Protein AF-A0A8H6YKE8-F1 (afdb_monomer)

Mean predicted aligned error: 7.9 Å

Secondary structure (DSSP, 8-state):
------------------PPEEEEETTEEEEEEEETTEEEEEEEE-B----GGGTTSPPPBP---SEEE-BSPPPEEP----GGGHHHHHHHHSSSPPS-EES---EEEEEEETTPPTT-EEEEEEE--STTTS--TTSGGG--HHHHHHHT-EEEEE----HHHH----TTS-GGGS-HHHHHHHHHHHHHHHHGGGGTEEEEEEEEEE-GGGHHHHHHHHHHH--

Foldseek 3Di:
DDDDDDDDDDPDDPPPPFDFDWFQAQLAIETWGDDPQKTKFAFRAQFDQCDDVNFLHATHGHGDNDYDYRYAHFAAEDADADPVCRVVLCCVAQVVHAPHYDSRGFGKMKMAGHPADFADFAEEEEEEDDLQRDHGCRDPVNPCHCVRHPVVHMYMYTHFHGDCRQAVVDPVDDPVSRHNSVSSVLSVLLRCLRGVRSRNHHSLRYDYDYDPSCPVVCVPPVVPSSD

Structure (mmCIF, N/CA/C/O backbone):
data_AF-A0A8H6YKE8-F1
#
_entry.id   AF-A0A8H6YKE8-F1
#
loop_
_atom_site.group_PDB
_atom_site.id
_atom_site.type_symbol
_atom_site.label_atom_id
_atom_site.label_alt_id
_atom_site.label_comp_id
_atom_site.label_asym_id
_atom_site.label_entity_id
_atom_site.label_seq_id
_atom_site.pdbx_PDB_ins_code
_atom_site.Cartn_x
_atom_site.Cartn_y
_atom_site.Cartn_z
_atom_site.occupancy
_atom_site.B_iso_or_equiv
_atom_site.auth_seq_id
_atom_site.auth_comp_id
_atom_site.auth_asym_id
_atom_site.auth_atom_id
_atom_site.pdbx_PDB_model_num
ATOM 1 N N . MET A 1 1 ? 29.850 -8.620 65.352 1.00 38.69 1 MET A N 1
ATOM 2 C CA . MET A 1 1 ? 29.720 -9.369 64.081 1.00 38.69 1 MET A CA 1
ATOM 3 C C . MET A 1 1 ? 28.268 -9.849 63.984 1.00 38.69 1 MET A C 1
ATOM 5 O O . MET A 1 1 ? 27.973 -10.917 64.483 1.00 38.69 1 MET A O 1
ATOM 9 N N . GLN A 1 2 ? 27.246 -9.039 63.691 1.00 45.56 2 GLN A N 1
ATOM 10 C CA . GLN A 1 2 ? 26.963 -8.156 62.548 1.00 45.56 2 GLN A CA 1
ATOM 11 C C . GLN A 1 2 ? 26.658 -8.937 61.267 1.00 45.56 2 GLN A C 1
ATOM 13 O O . GLN A 1 2 ? 27.574 -9.161 60.497 1.00 45.56 2 GLN A O 1
ATOM 18 N N . PHE A 1 3 ? 25.388 -9.288 61.032 1.00 41.19 3 PHE A N 1
ATOM 19 C CA . PHE A 1 3 ? 24.854 -9.444 59.675 1.00 41.19 3 PHE A CA 1
ATOM 20 C C . PHE A 1 3 ? 23.394 -8.978 59.619 1.00 41.19 3 PHE A C 1
ATOM 22 O O . PHE A 1 3 ? 22.479 -9.597 60.149 1.00 41.19 3 PHE A O 1
ATOM 29 N N . LEU A 1 4 ? 23.245 -7.808 59.005 1.00 43.12 4 LEU A N 1
ATOM 30 C CA . LEU A 1 4 ? 22.025 -7.093 58.667 1.00 43.12 4 LEU A CA 1
ATOM 31 C C . LEU A 1 4 ? 21.496 -7.681 57.345 1.00 43.12 4 LEU A C 1
ATOM 33 O O . LEU A 1 4 ? 22.203 -7.634 56.339 1.00 43.12 4 LEU A O 1
ATOM 37 N N . HIS A 1 5 ? 20.292 -8.255 57.320 1.00 46.34 5 HIS A N 1
ATOM 38 C CA . HIS A 1 5 ? 19.652 -8.699 56.075 1.00 46.34 5 HIS A CA 1
ATOM 39 C C . HIS A 1 5 ? 18.855 -7.545 55.455 1.00 46.34 5 HIS A C 1
ATOM 41 O O . HIS A 1 5 ? 17.762 -7.205 55.900 1.00 46.34 5 HIS A O 1
ATOM 47 N N . LEU A 1 6 ? 19.442 -6.925 54.430 1.00 49.09 6 LEU A N 1
ATOM 48 C CA . LEU A 1 6 ? 18.799 -5.953 53.548 1.00 49.09 6 LEU A CA 1
ATOM 49 C C . LEU A 1 6 ? 17.820 -6.678 52.610 1.00 49.09 6 LEU A C 1
ATOM 51 O O . LEU A 1 6 ? 18.235 -7.425 51.726 1.00 49.09 6 LEU A O 1
ATOM 55 N N . LEU A 1 7 ? 16.521 -6.438 52.792 1.00 49.56 7 LEU A N 1
ATOM 56 C CA . LEU A 1 7 ? 15.474 -6.815 51.840 1.00 49.56 7 LEU A CA 1
ATOM 57 C C . LEU A 1 7 ? 15.489 -5.827 50.662 1.00 49.56 7 LEU A C 1
ATOM 59 O O . LEU A 1 7 ? 15.002 -4.703 50.770 1.00 49.56 7 LEU A O 1
ATOM 63 N N . LEU A 1 8 ? 16.064 -6.248 49.536 1.00 48.47 8 LEU A N 1
ATOM 64 C CA . LEU A 1 8 ? 15.957 -5.563 48.246 1.00 48.47 8 LEU A CA 1
ATOM 65 C C . LEU A 1 8 ? 14.558 -5.807 47.663 1.00 48.47 8 LEU A C 1
ATOM 67 O O . LEU A 1 8 ? 14.298 -6.849 47.064 1.00 48.47 8 LEU A O 1
ATOM 71 N N . TYR A 1 9 ? 13.652 -4.843 47.828 1.00 48.38 9 TYR A N 1
ATOM 72 C CA . TYR A 1 9 ? 12.414 -4.797 47.051 1.00 48.38 9 TYR A CA 1
ATOM 73 C C . TYR A 1 9 ? 12.759 -4.421 45.606 1.00 48.38 9 TYR A C 1
ATOM 75 O O . TYR A 1 9 ? 13.091 -3.275 45.305 1.00 48.38 9 TYR A O 1
ATOM 83 N N . SER A 1 10 ? 12.711 -5.401 44.708 1.00 55.66 10 SER A N 1
ATOM 84 C CA . SER A 1 10 ? 12.777 -5.175 43.268 1.00 55.66 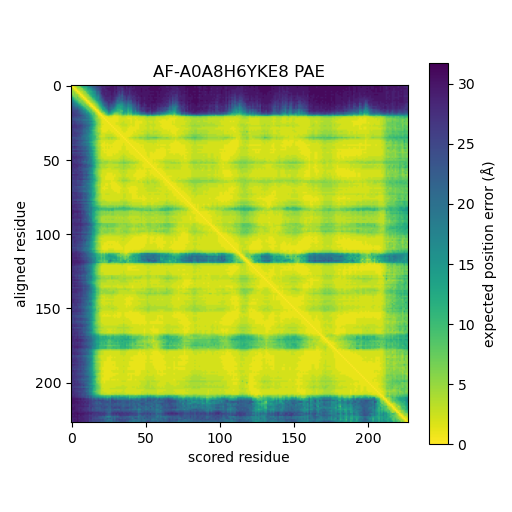10 SER A CA 1
ATOM 85 C C . SER A 1 10 ? 11.462 -4.539 42.808 1.00 55.66 10 SER A C 1
ATOM 87 O O . SER A 1 10 ? 10.407 -5.171 42.822 1.00 55.66 10 SER A O 1
ATOM 89 N N . LEU A 1 11 ? 11.513 -3.264 42.406 1.00 51.44 11 LEU A N 1
ATOM 90 C CA . LEU A 1 11 ? 10.449 -2.645 41.617 1.00 51.44 11 LEU A CA 1
ATOM 91 C C . LEU A 1 11 ? 10.429 -3.322 40.242 1.00 51.44 11 LEU A C 1
ATOM 93 O O . LEU A 1 11 ? 11.195 -2.964 39.348 1.00 51.44 11 LEU A O 1
ATOM 97 N N . PHE A 1 12 ? 9.555 -4.309 40.065 1.00 54.66 12 PHE A N 1
ATOM 98 C CA . PHE A 1 12 ? 9.186 -4.763 38.732 1.00 54.66 12 PHE A CA 1
ATOM 99 C C . PHE A 1 12 ? 8.368 -3.654 38.070 1.00 54.66 12 PHE A C 1
ATOM 101 O O . PHE A 1 12 ? 7.218 -3.407 38.435 1.00 54.66 12 PHE A O 1
ATOM 108 N N . ALA A 1 13 ? 8.967 -2.965 37.099 1.00 51.97 13 ALA A N 1
ATOM 109 C CA . ALA A 1 13 ? 8.202 -2.178 36.148 1.00 51.97 13 ALA A CA 1
ATOM 110 C C . ALA A 1 13 ? 7.259 -3.142 35.415 1.00 51.97 13 ALA A C 1
ATOM 112 O O . ALA A 1 13 ? 7.719 -4.048 34.718 1.00 51.97 13 ALA A O 1
ATOM 113 N N . GLN A 1 14 ? 5.946 -2.985 35.601 1.00 43.53 14 GLN A N 1
ATOM 114 C CA . GLN A 1 14 ? 4.963 -3.677 34.775 1.00 43.53 14 GLN A CA 1
ATOM 115 C C . GLN A 1 14 ? 5.136 -3.178 33.340 1.00 43.53 14 GLN A C 1
ATOM 117 O O . GLN A 1 14 ? 4.672 -2.096 32.983 1.00 43.53 14 GLN A O 1
ATOM 122 N N . VAL A 1 15 ? 5.828 -3.961 32.515 1.00 48.25 15 VAL A N 1
ATOM 123 C CA . VAL A 1 15 ? 5.703 -3.857 31.064 1.00 48.25 15 VAL A CA 1
ATOM 124 C C . VAL A 1 15 ? 4.241 -4.172 30.773 1.00 48.25 15 VAL A C 1
ATOM 126 O O . VAL A 1 15 ? 3.794 -5.284 31.050 1.00 48.25 15 VAL A O 1
ATOM 129 N N . SER A 1 16 ? 3.463 -3.183 30.321 1.00 50.00 16 SER A N 1
ATOM 130 C CA . SER A 1 16 ? 2.082 -3.456 29.941 1.00 50.00 16 SER A CA 1
ATOM 131 C C . SER A 1 16 ? 2.112 -4.419 28.761 1.00 50.00 16 SER A C 1
ATOM 133 O O . SER A 1 16 ? 2.661 -4.131 27.698 1.00 50.00 16 SER A O 1
ATOM 135 N N . GLU A 1 17 ? 1.579 -5.613 28.984 1.00 46.78 17 GLU A N 1
ATOM 136 C CA . GLU A 1 17 ? 1.465 -6.631 27.958 1.00 46.78 17 GLU A CA 1
ATOM 137 C C . GLU A 1 17 ? 0.446 -6.128 26.929 1.00 46.78 17 GLU A C 1
ATOM 139 O O . GLU A 1 17 ? -0.766 -6.116 27.157 1.00 46.78 17 GLU A O 1
ATOM 144 N N . GLN A 1 18 ? 0.954 -5.595 25.817 1.00 58.09 18 GLN A N 1
ATOM 145 C CA . GLN A 1 18 ? 0.135 -5.164 24.693 1.00 58.09 18 GLN A CA 1
ATOM 146 C C . GLN A 1 18 ? -0.610 -6.379 24.155 1.00 58.09 18 GLN A C 1
ATOM 148 O O . GLN A 1 18 ? -0.021 -7.254 23.524 1.00 58.09 18 GLN A O 1
ATOM 153 N N . SER A 1 19 ? -1.913 -6.440 24.433 1.00 55.72 19 SER A N 1
ATOM 154 C CA . SER A 1 19 ? -2.763 -7.518 23.944 1.00 55.72 19 SER A CA 1
ATOM 155 C C . SER A 1 19 ? -2.697 -7.551 22.411 1.00 55.72 19 SER A C 1
ATOM 157 O O . SER A 1 19 ? -2.968 -6.527 21.775 1.00 55.72 19 SER A O 1
ATOM 159 N N . PRO A 1 20 ? -2.317 -8.685 21.796 1.00 63.44 20 PRO A N 1
ATOM 160 C CA . PRO A 1 20 ? -2.232 -8.780 20.348 1.00 63.44 20 PRO A CA 1
ATOM 161 C C . PRO A 1 20 ? -3.630 -8.618 19.744 1.00 63.44 20 PRO A C 1
ATOM 163 O O . PRO A 1 20 ? -4.551 -9.369 20.064 1.00 63.44 20 PRO A O 1
ATOM 166 N N . VAL A 1 21 ? -3.793 -7.627 18.865 1.00 85.81 21 VAL A N 1
ATOM 167 C CA . VAL A 1 21 ? -5.038 -7.444 18.110 1.00 85.81 21 VAL A CA 1
ATOM 168 C C . VAL A 1 21 ? -4.958 -8.303 16.857 1.00 85.81 21 VAL A C 1
ATOM 170 O O . VAL A 1 21 ? -4.072 -8.106 16.023 1.00 85.81 21 VAL A O 1
ATOM 173 N N . VAL A 1 22 ? -5.890 -9.247 16.727 1.00 94.00 22 VAL A N 1
ATOM 174 C CA . VAL A 1 22 ? -5.955 -10.177 15.596 1.00 94.00 22 VAL A CA 1
ATOM 175 C C . VAL A 1 22 ? -7.101 -9.794 14.667 1.00 94.00 22 VAL A C 1
ATOM 177 O O . VAL A 1 22 ? -8.242 -9.663 15.108 1.00 94.00 22 VAL A O 1
ATOM 180 N N . VAL A 1 23 ? -6.811 -9.636 13.374 1.00 95.12 23 VAL A N 1
ATOM 181 C CA . VAL A 1 23 ? -7.816 -9.363 12.331 1.00 95.12 23 VAL A CA 1
ATOM 182 C C . VAL A 1 23 ? -7.720 -10.423 11.240 1.00 95.12 23 VAL A C 1
ATOM 184 O O . VAL A 1 23 ? -6.642 -10.687 10.716 1.00 95.12 23 VAL A O 1
ATOM 187 N N . THR A 1 24 ? -8.852 -11.034 10.884 1.00 97.06 24 THR A N 1
ATOM 188 C CA . THR A 1 24 ? -8.917 -12.040 9.811 1.00 97.06 24 THR A CA 1
ATOM 189 C C . THR A 1 24 ? -9.150 -11.370 8.460 1.00 97.06 24 THR A C 1
ATOM 191 O O . THR A 1 24 ? -10.054 -10.548 8.321 1.00 97.06 24 THR A O 1
ATOM 194 N N . THR A 1 25 ? -8.352 -11.742 7.462 1.00 97.75 25 THR A N 1
ATOM 195 C CA . THR A 1 25 ? -8.390 -11.215 6.089 1.00 97.75 25 THR A CA 1
ATOM 196 C C . THR A 1 25 ? -8.239 -12.343 5.069 1.00 97.75 25 THR A C 1
ATOM 198 O O . THR A 1 25 ? -7.983 -13.490 5.432 1.00 97.75 25 THR A O 1
ATOM 201 N N . THR A 1 26 ? -8.324 -12.023 3.777 1.00 98.06 26 THR A N 1
ATOM 202 C CA . THR A 1 26 ? -7.950 -12.947 2.694 1.00 98.06 26 THR A CA 1
ATOM 203 C C . THR A 1 26 ? -6.471 -13.347 2.740 1.00 98.06 26 THR A C 1
ATOM 205 O O . THR A 1 26 ? -6.122 -14.423 2.268 1.00 98.06 26 THR A O 1
ATOM 208 N N . SER A 1 27 ? -5.608 -12.519 3.340 1.00 98.06 27 SER A N 1
ATOM 209 C CA . SER A 1 27 ? -4.180 -12.806 3.555 1.00 98.06 27 SER A CA 1
ATOM 210 C C . SER A 1 27 ? -3.905 -13.578 4.853 1.00 98.06 27 SER A C 1
ATOM 212 O O . SER A 1 27 ? -2.751 -13.691 5.258 1.00 98.06 27 SER A O 1
ATOM 214 N N . GLY A 1 28 ? -4.938 -14.094 5.524 1.00 97.75 28 GLY A N 1
ATOM 215 C CA . GLY A 1 28 ? -4.833 -14.818 6.790 1.00 97.75 28 GLY A CA 1
ATOM 216 C C . GLY A 1 28 ? -5.163 -13.963 8.013 1.00 97.75 28 GLY A C 1
ATOM 217 O O . GLY A 1 28 ? -5.746 -12.878 7.910 1.00 97.75 28 GLY A O 1
ATOM 218 N N . GLN A 1 29 ? -4.815 -14.483 9.188 1.00 98.12 29 GLN A N 1
ATOM 219 C CA . GLN A 1 29 ? -4.978 -13.813 10.477 1.00 98.12 29 GLN A CA 1
ATOM 220 C C . GLN A 1 29 ? -3.763 -12.929 10.753 1.00 98.12 29 GLN A C 1
ATOM 222 O O . GLN A 1 29 ? -2.637 -13.414 10.800 1.00 98.12 29 GLN A O 1
ATOM 227 N N . LEU A 1 30 ? -3.981 -11.633 10.937 1.00 97.62 30 LEU A N 1
ATOM 228 C CA . LEU A 1 30 ? -2.917 -10.645 11.086 1.00 97.62 30 LEU A CA 1
ATOM 229 C C . LEU A 1 30 ? -2.811 -10.208 12.541 1.00 97.62 30 LEU A C 1
ATOM 231 O O . LEU A 1 30 ? -3.796 -9.739 13.107 1.00 97.62 30 LEU A O 1
ATOM 235 N N . HIS A 1 31 ? -1.623 -10.337 13.128 1.00 96.50 31 HIS A N 1
ATOM 236 C CA . HIS A 1 31 ? -1.324 -9.864 14.481 1.00 96.50 31 HIS A CA 1
ATOM 237 C C . HIS A 1 31 ?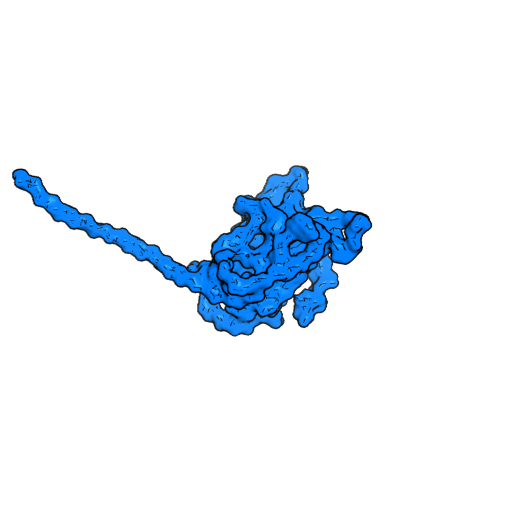 -0.730 -8.454 14.421 1.00 96.50 31 HIS A C 1
ATOM 239 O O . HIS A 1 31 ? 0.410 -8.278 13.990 1.00 96.50 31 HIS A O 1
ATOM 245 N N . GLY A 1 32 ? -1.510 -7.456 14.836 1.00 95.75 32 GLY A N 1
ATOM 246 C CA . GLY A 1 32 ? -1.101 -6.054 14.881 1.00 95.75 32 GLY A CA 1
ATOM 247 C C . GLY A 1 32 ? -0.564 -5.616 16.244 1.00 95.75 32 GLY A C 1
ATOM 248 O O . GLY A 1 32 ? -0.526 -6.380 17.209 1.00 95.75 32 GLY A O 1
ATOM 249 N N . THR A 1 33 ? -0.181 -4.345 16.332 1.00 94.81 33 THR A N 1
ATOM 250 C CA . THR A 1 33 ? 0.268 -3.699 17.573 1.00 94.81 33 THR A CA 1
ATOM 251 C C . THR A 1 33 ? -0.647 -2.536 17.921 1.00 94.81 33 THR A C 1
ATOM 253 O O . THR A 1 33 ? -0.850 -1.648 17.093 1.00 94.81 33 THR A O 1
ATOM 256 N N . GLU A 1 34 ? -1.166 -2.515 19.147 1.00 93.38 34 GLU A N 1
ATOM 257 C CA . GLU A 1 34 ? -1.934 -1.391 19.681 1.00 93.38 34 GLU A CA 1
ATOM 258 C C . GLU A 1 34 ? -1.060 -0.495 20.560 1.00 93.38 34 GLU A C 1
ATOM 260 O O . GLU A 1 34 ? -0.549 -0.932 21.585 1.00 93.38 34 GLU A O 1
ATOM 265 N N . LEU A 1 35 ? -0.902 0.772 20.183 1.00 92.56 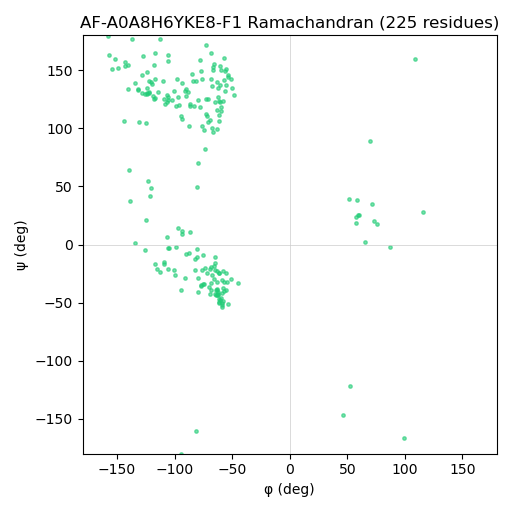35 LEU A N 1
ATOM 266 C CA . LEU A 1 35 ? -0.124 1.756 20.929 1.00 92.56 35 LEU A CA 1
ATOM 267 C C . LEU A 1 35 ? -0.837 3.110 20.897 1.00 92.56 35 LEU A C 1
ATOM 269 O O . LEU A 1 35 ? -1.270 3.564 19.842 1.00 92.56 35 LEU A O 1
ATOM 273 N N . ASN A 1 36 ? -0.941 3.770 22.055 1.00 90.06 36 ASN A N 1
ATOM 274 C CA . ASN A 1 36 ? -1.488 5.127 22.188 1.00 90.06 36 ASN A CA 1
ATOM 275 C C . ASN A 1 36 ? -2.868 5.325 21.528 1.00 90.06 36 ASN A C 1
ATOM 277 O O . ASN A 1 36 ? -3.133 6.359 20.920 1.00 90.06 36 ASN A O 1
ATOM 281 N N . GLY A 1 37 ? -3.755 4.331 21.636 1.00 91.25 37 GLY A N 1
ATOM 282 C CA . GLY A 1 37 ? -5.104 4.419 21.073 1.00 91.25 37 GLY A CA 1
ATOM 283 C C . GLY A 1 37 ? -5.171 4.246 19.552 1.00 91.25 37 GLY A C 1
ATOM 284 O O . GLY A 1 37 ? -6.180 4.618 18.951 1.00 91.25 37 GLY A O 1
ATOM 285 N N . VAL A 1 38 ? -4.129 3.691 18.928 1.00 95.50 38 VAL A N 1
ATOM 286 C CA . VAL A 1 38 ? -4.110 3.281 17.520 1.00 95.50 38 VAL A CA 1
ATOM 287 C C . VAL A 1 38 ? -3.636 1.836 17.421 1.00 95.50 38 VAL A C 1
ATOM 289 O O . VAL A 1 38 ? -2.584 1.477 17.948 1.00 95.50 38 VAL A O 1
ATOM 292 N N . THR A 1 39 ? -4.381 1.010 16.695 1.00 96.25 39 THR A N 1
ATOM 293 C CA . THR A 1 39 ? -3.919 -0.306 16.258 1.00 96.25 39 THR A CA 1
ATOM 294 C C . THR A 1 39 ? -3.257 -0.173 14.890 1.00 96.25 39 THR A C 1
ATOM 296 O O . THR A 1 39 ? -3.804 0.442 13.974 1.00 96.25 39 THR A O 1
ATOM 299 N N . SER A 1 40 ? -2.072 -0.756 14.739 1.00 96.94 40 SER A N 1
ATOM 300 C CA . SER A 1 40 ? -1.316 -0.774 13.488 1.00 96.94 40 SER A CA 1
ATOM 301 C C . SER A 1 40 ? -1.063 -2.201 13.012 1.00 96.94 40 SER A C 1
ATOM 303 O O . SER A 1 40 ? -0.757 -3.084 13.811 1.00 96.94 40 SER A O 1
ATOM 305 N N . PHE A 1 41 ? -1.171 -2.402 11.702 1.00 98.06 41 PHE A N 1
ATOM 306 C CA . PHE A 1 41 ? -0.821 -3.632 10.998 1.00 98.06 41 PHE A CA 1
ATOM 307 C C . PHE A 1 41 ? 0.178 -3.258 9.909 1.00 98.06 41 PHE A C 1
ATOM 309 O O . PHE A 1 41 ? -0.182 -2.629 8.920 1.00 98.06 41 PHE A O 1
ATOM 316 N N . LYS A 1 42 ? 1.448 -3.573 10.116 1.00 97.94 42 LYS A N 1
ATOM 317 C CA . LYS A 1 42 ? 2.570 -3.199 9.253 1.00 97.94 42 LYS A CA 1
ATOM 318 C C . LYS A 1 42 ? 3.106 -4.439 8.543 1.00 97.94 42 LYS A C 1
ATOM 320 O O . LYS A 1 42 ? 3.157 -5.501 9.154 1.00 97.94 42 LYS A O 1
ATOM 325 N N . GLY A 1 43 ? 3.479 -4.308 7.271 1.00 97.88 43 GLY A N 1
ATOM 326 C CA . GLY A 1 43 ? 4.020 -5.424 6.490 1.00 97.88 43 GLY A CA 1
ATOM 327 C C . GLY A 1 43 ? 2.977 -6.481 6.113 1.00 97.88 43 GLY A C 1
ATOM 328 O O . GLY A 1 43 ? 3.289 -7.666 6.061 1.00 97.88 43 GLY A O 1
ATOM 329 N N . VAL A 1 44 ? 1.731 -6.079 5.846 1.00 98.56 44 VAL A N 1
ATOM 330 C CA . VAL A 1 44 ? 0.669 -6.999 5.412 1.00 98.56 44 VAL A CA 1
ATOM 331 C C . VAL A 1 44 ? 0.851 -7.334 3.935 1.00 98.56 44 VAL A C 1
ATOM 333 O O . VAL A 1 44 ? 0.790 -6.451 3.081 1.00 98.56 44 VAL A O 1
ATOM 336 N N . ARG A 1 45 ? 1.064 -8.612 3.615 1.00 98.50 45 ARG A N 1
ATOM 337 C CA . ARG A 1 45 ? 1.221 -9.081 2.233 1.00 98.50 45 ARG A CA 1
ATOM 338 C C . ARG A 1 45 ? -0.119 -9.058 1.499 1.00 98.50 45 ARG A C 1
ATOM 340 O O . ARG A 1 45 ? -1.073 -9.692 1.952 1.00 98.50 45 ARG A O 1
ATOM 347 N N . PHE A 1 46 ? -0.184 -8.382 0.351 1.00 98.75 46 PHE A N 1
ATOM 348 C CA . PHE A 1 46 ? -1.382 -8.380 -0.506 1.00 98.75 46 PHE A CA 1
ATOM 349 C C . PHE A 1 46 ? -1.197 -9.162 -1.816 1.00 98.75 46 PHE A C 1
ATOM 351 O O . PHE A 1 46 ? -2.184 -9.492 -2.476 1.00 98.75 46 PHE A O 1
ATOM 358 N N . ALA A 1 47 ? 0.046 -9.482 -2.182 1.00 98.69 47 ALA A N 1
ATOM 359 C CA . ALA A 1 47 ? 0.381 -10.225 -3.389 1.00 98.69 47 ALA A CA 1
ATOM 360 C C . ALA A 1 47 ? 1.511 -11.236 -3.150 1.00 98.69 47 ALA A C 1
ATOM 362 O O . ALA A 1 47 ? 2.336 -11.072 -2.243 1.00 98.69 47 ALA A O 1
ATOM 363 N N . GLU A 1 48 ? 1.536 -12.282 -3.972 1.00 98.44 48 GLU A N 1
ATOM 364 C CA . GLU A 1 48 ? 2.668 -13.202 -4.061 1.00 98.44 48 GLU A CA 1
ATOM 365 C C . GLU A 1 48 ? 3.954 -12.438 -4.392 1.00 98.44 48 GLU A C 1
ATOM 367 O O . GLU A 1 48 ? 3.926 -11.406 -5.073 1.00 98.44 48 GLU A O 1
ATOM 372 N N . ALA A 1 49 ? 5.090 -12.940 -3.905 1.00 98.31 49 ALA A N 1
ATOM 373 C CA . ALA A 1 49 ? 6.385 -12.323 -4.161 1.00 98.31 49 ALA A CA 1
ATOM 374 C C . ALA A 1 49 ? 6.666 -12.298 -5.680 1.00 98.31 49 ALA A C 1
ATOM 376 O O . ALA A 1 49 ? 6.685 -13.361 -6.308 1.00 98.31 49 ALA A O 1
ATOM 377 N N . PRO A 1 50 ? 6.915 -11.126 -6.298 1.00 97.50 50 PRO A N 1
ATOM 378 C CA . PRO A 1 50 ? 7.122 -11.007 -7.741 1.00 97.50 50 PRO A CA 1
ATOM 379 C C . PRO A 1 50 ? 8.561 -11.380 -8.147 1.00 97.50 50 PRO A C 1
ATOM 381 O O . PRO A 1 50 ? 9.230 -10.637 -8.863 1.00 97.50 50 PRO A O 1
ATOM 384 N N . VAL A 1 51 ? 9.042 -12.526 -7.667 1.00 97.62 51 VAL A N 1
ATOM 385 C CA . VAL A 1 51 ? 10.397 -13.054 -7.884 1.00 97.62 51 VAL A CA 1
ATOM 386 C C . VAL A 1 51 ? 10.386 -14.218 -8.869 1.00 97.62 51 VAL A C 1
ATOM 388 O O . VAL A 1 51 ? 9.347 -14.835 -9.102 1.00 97.62 51 VAL A O 1
ATOM 391 N N . LEU A 1 52 ? 11.561 -14.557 -9.408 1.00 94.50 52 LEU A N 1
ATOM 392 C CA . LEU A 1 52 ? 11.748 -15.703 -10.307 1.00 94.50 52 LEU A CA 1
ATOM 393 C C . LEU A 1 52 ? 10.745 -15.656 -11.473 1.00 94.50 52 LEU A C 1
ATOM 395 O O . LEU A 1 52 ? 10.686 -14.655 -12.184 1.00 94.50 52 LEU A O 1
ATOM 399 N N . ASP A 1 53 ? 9.925 -16.692 -11.638 1.00 93.38 53 ASP A N 1
ATOM 400 C CA . ASP A 1 53 ? 8.924 -16.783 -12.700 1.00 93.38 53 ASP A CA 1
ATOM 401 C C . ASP A 1 53 ? 7.806 -15.741 -12.580 1.00 93.38 53 ASP A C 1
ATOM 403 O O . ASP A 1 53 ? 7.118 -15.479 -13.563 1.00 93.38 53 ASP A O 1
ATOM 407 N N . PHE A 1 54 ? 7.612 -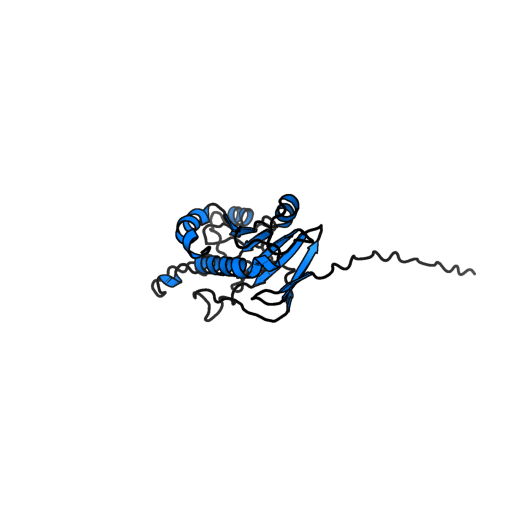15.124 -11.411 1.00 95.12 54 PHE A N 1
ATOM 408 C CA . PHE A 1 54 ? 6.672 -14.015 -11.227 1.00 95.12 54 PHE A CA 1
ATOM 409 C C . PHE A 1 54 ? 7.295 -12.646 -11.524 1.00 95.12 54 PHE A C 1
ATOM 411 O O . PHE A 1 54 ? 6.569 -11.644 -11.595 1.00 95.12 54 PHE A O 1
ATOM 418 N N . ARG A 1 55 ? 8.614 -12.581 -11.757 1.00 95.06 55 ARG A N 1
ATOM 419 C CA . ARG A 1 55 ? 9.268 -11.344 -12.188 1.00 95.06 55 ARG A CA 1
ATOM 420 C C . ARG A 1 55 ? 8.696 -10.916 -13.537 1.00 95.06 55 ARG A C 1
ATOM 422 O O . ARG A 1 55 ? 8.505 -11.720 -14.446 1.00 95.06 55 ARG A O 1
ATOM 429 N N . TRP A 1 56 ? 8.387 -9.628 -13.639 1.00 93.81 56 TRP A N 1
ATOM 430 C CA . TRP A 1 56 ? 7.752 -9.008 -14.806 1.00 93.81 56 TRP A CA 1
ATOM 431 C C . TRP A 1 56 ? 6.396 -9.603 -15.222 1.00 93.81 56 TRP A C 1
ATOM 433 O O . TRP A 1 56 ? 5.958 -9.426 -16.357 1.00 93.81 56 TRP A O 1
ATOM 443 N N . ARG A 1 57 ? 5.683 -10.255 -14.295 1.00 94.44 57 ARG A N 1
ATOM 444 C CA . ARG A 1 57 ? 4.292 -10.680 -14.495 1.00 94.44 57 ARG A CA 1
ATOM 445 C C . ARG A 1 57 ? 3.310 -9.809 -13.707 1.00 94.44 57 ARG A C 1
ATOM 447 O O . ARG A 1 57 ? 3.704 -9.177 -12.716 1.00 94.44 57 ARG A O 1
ATOM 454 N N . PRO A 1 58 ? 2.028 -9.761 -14.119 1.00 95.94 58 PRO A N 1
ATOM 455 C CA . PRO A 1 58 ? 0.962 -9.198 -13.296 1.00 95.94 58 PRO A CA 1
ATOM 456 C C . PRO A 1 58 ? 0.974 -9.808 -11.887 1.00 95.94 58 PRO A C 1
ATOM 458 O O . PRO A 1 58 ? 1.266 -10.999 -11.754 1.00 95.94 58 PRO A O 1
ATOM 461 N N . PRO A 1 59 ? 0.686 -9.019 -10.841 1.00 97.75 59 PRO A N 1
ATOM 462 C CA . PRO A 1 59 ? 0.731 -9.522 -9.478 1.00 97.75 59 PRO A CA 1
ATOM 463 C C . PRO A 1 59 ? -0.396 -10.529 -9.237 1.00 97.75 59 PRO A C 1
ATOM 465 O O . PRO A 1 59 ? -1.521 -10.360 -9.715 1.00 97.75 59 PRO A O 1
ATOM 468 N N . VAL A 1 60 ? -0.092 -11.567 -8.465 1.00 98.12 60 VAL A N 1
ATOM 469 C CA . VAL A 1 60 ? -1.055 -12.595 -8.059 1.00 98.12 60 VAL A CA 1
ATOM 470 C C . VAL A 1 60 ? -1.497 -12.291 -6.626 1.00 98.12 60 VAL A C 1
ATOM 472 O O . VAL A 1 60 ? -0.627 -12.029 -5.796 1.00 98.12 60 VAL A O 1
ATOM 475 N N . PRO A 1 61 ? -2.806 -12.289 -6.305 1.00 98.56 61 PRO A N 1
ATOM 476 C CA . PRO A 1 61 ? -3.270 -12.086 -4.935 1.00 98.56 61 PRO A CA 1
ATOM 477 C C . PRO A 1 61 ? -2.653 -13.112 -3.985 1.00 98.56 61 PRO A C 1
ATOM 479 O O . PRO A 1 61 ? -2.711 -14.307 -4.261 1.00 98.56 61 PRO A O 1
ATOM 482 N N . PHE A 1 62 ? -2.123 -12.652 -2.853 1.00 98.50 62 PHE A N 1
ATOM 483 C CA . PHE A 1 62 ? -1.706 -13.556 -1.785 1.00 98.50 62 PHE A CA 1
ATOM 484 C C . PHE A 1 62 ? -2.932 -13.984 -0.983 1.00 98.50 62 PHE A C 1
ATOM 486 O O . PHE A 1 62 ? -3.671 -13.136 -0.473 1.00 98.50 62 PHE A O 1
ATOM 493 N N . VAL A 1 63 ? -3.144 -15.294 -0.865 1.00 98.06 63 VAL A N 1
ATOM 494 C CA . VAL A 1 63 ? -4.254 -15.873 -0.102 1.00 98.06 63 VAL A CA 1
ATOM 495 C C . VAL A 1 63 ? -3.698 -16.853 0.916 1.00 98.06 63 VAL A C 1
ATOM 497 O O . VAL A 1 63 ? -2.909 -17.734 0.586 1.00 98.06 63 VAL A O 1
ATOM 500 N N . SER A 1 64 ? -4.114 -16.716 2.171 1.00 97.75 64 SER A N 1
ATOM 501 C CA . SER A 1 64 ? -3.640 -17.577 3.251 1.00 97.75 64 SER A CA 1
ATOM 502 C C . SER A 1 64 ? -4.707 -17.751 4.325 1.00 97.75 64 SER A C 1
ATOM 504 O O . SER A 1 64 ? -5.533 -16.873 4.549 1.00 97.75 64 SER A O 1
ATOM 506 N N . THR A 1 65 ? -4.664 -18.883 5.022 1.00 96.06 65 THR A N 1
ATOM 507 C CA . THR A 1 65 ? -5.421 -19.138 6.260 1.00 96.06 65 THR A CA 1
ATOM 508 C C . THR A 1 65 ? -4.527 -19.091 7.504 1.00 96.06 65 THR A C 1
ATOM 510 O O . THR A 1 65 ? -5.017 -19.227 8.625 1.00 96.06 65 THR A O 1
ATOM 513 N N . GLY A 1 66 ? -3.216 -18.900 7.313 1.00 96.88 66 GLY A N 1
ATOM 514 C CA . GLY A 1 66 ? -2.221 -18.878 8.380 1.00 96.88 66 GLY A CA 1
ATOM 515 C C . GLY A 1 66 ? -2.275 -17.619 9.243 1.00 96.88 66 GLY A C 1
ATOM 516 O O . GLY A 1 66 ? -2.986 -16.657 8.942 1.00 96.88 66 GLY A O 1
ATOM 517 N N . VAL A 1 67 ? -1.496 -17.638 10.323 1.00 96.31 67 VAL A N 1
ATOM 518 C CA . VAL A 1 67 ? -1.287 -16.490 11.210 1.00 96.31 67 VAL A CA 1
ATOM 519 C C . VAL A 1 67 ? 0.009 -15.788 10.815 1.00 96.31 67 VAL A C 1
ATOM 521 O O . VAL A 1 67 ? 1.057 -16.426 10.747 1.00 96.31 67 VAL A O 1
ATOM 524 N N . HIS A 1 68 ? -0.057 -14.478 10.583 1.00 96.69 68 HIS A N 1
ATOM 525 C CA . HIS A 1 68 ? 1.069 -13.655 10.149 1.00 96.69 68 HIS A CA 1
ATOM 526 C C . HIS A 1 68 ? 1.290 -12.492 11.113 1.00 96.69 68 HIS A C 1
ATOM 528 O O . HIS A 1 68 ? 0.353 -11.788 11.501 1.00 96.69 68 HIS A O 1
ATOM 534 N N . SER A 1 69 ? 2.550 -12.264 11.481 1.00 96.94 69 SER A N 1
ATOM 535 C CA . SER A 1 69 ? 2.934 -11.073 12.239 1.00 96.94 69 SER A CA 1
ATOM 536 C C . SER A 1 69 ? 2.847 -9.843 11.338 1.00 96.94 69 SER A C 1
ATOM 538 O O . SER A 1 69 ? 3.470 -9.812 10.280 1.00 96.94 69 SER A O 1
ATOM 540 N N . ALA A 1 70 ? 2.097 -8.831 11.770 1.00 97.50 70 ALA A N 1
ATOM 541 C CA . ALA A 1 70 ? 1.933 -7.561 11.074 1.00 97.50 70 ALA A CA 1
ATOM 542 C C . ALA A 1 70 ? 2.404 -6.394 11.962 1.00 97.50 70 ALA A C 1
ATOM 544 O O . ALA A 1 70 ? 1.697 -5.409 12.168 1.00 97.50 70 ALA A O 1
ATOM 545 N N . THR A 1 71 ? 3.595 -6.514 12.550 1.00 96.56 71 THR A N 1
ATOM 546 C CA . THR A 1 71 ? 4.124 -5.544 13.530 1.00 96.56 71 THR A CA 1
ATOM 547 C C . THR A 1 71 ? 5.292 -4.708 12.992 1.00 96.56 71 THR A C 1
ATOM 549 O O . THR A 1 71 ? 5.592 -3.635 13.531 1.00 96.56 71 THR A O 1
ATOM 552 N N . ILE A 1 72 ? 5.913 -5.142 11.891 1.00 95.94 72 ILE A N 1
ATOM 553 C CA . ILE A 1 72 ? 7.114 -4.545 11.290 1.00 95.94 72 ILE A CA 1
ATOM 554 C C . ILE A 1 72 ? 6.813 -4.150 9.842 1.00 95.94 72 ILE A C 1
ATOM 556 O O . ILE A 1 72 ? 6.106 -4.855 9.131 1.00 95.94 72 ILE A O 1
ATOM 560 N N . LEU A 1 73 ? 7.330 -3.000 9.405 1.00 97.38 73 LEU A N 1
ATOM 561 C CA . LEU A 1 73 ? 7.187 -2.543 8.021 1.00 97.38 73 LEU A CA 1
ATOM 562 C C . LEU A 1 73 ? 7.890 -3.511 7.058 1.00 97.38 73 LEU A C 1
ATOM 564 O O . LEU A 1 73 ? 8.992 -3.979 7.340 1.00 97.38 73 LEU A O 1
ATOM 568 N N . GLY A 1 74 ? 7.268 -3.771 5.907 1.00 96.12 74 GLY A N 1
ATOM 569 C CA . GLY A 1 74 ? 7.887 -4.568 4.846 1.00 96.12 74 GLY A CA 1
ATOM 570 C C . GLY A 1 74 ? 9.084 -3.858 4.189 1.00 96.12 74 GLY A C 1
ATOM 571 O O . GLY A 1 74 ? 9.238 -2.636 4.338 1.00 96.12 74 GLY A O 1
ATOM 572 N N . PRO A 1 75 ? 9.921 -4.594 3.436 1.00 97.75 75 PRO A N 1
ATOM 573 C CA . PRO A 1 75 ? 11.014 -4.011 2.660 1.00 97.75 75 PRO A CA 1
ATOM 574 C C . PRO A 1 75 ? 10.484 -3.023 1.617 1.00 97.75 75 PRO A C 1
ATOM 576 O O . PRO A 1 75 ? 9.359 -3.150 1.128 1.00 97.75 75 PRO A O 1
ATOM 579 N N . ALA A 1 76 ? 11.310 -2.050 1.239 1.00 97.94 76 ALA A N 1
ATOM 580 C CA . ALA A 1 76 ? 11.062 -1.282 0.026 1.00 97.94 76 ALA A CA 1
ATOM 581 C C . ALA A 1 76 ? 11.210 -2.181 -1.213 1.00 97.94 76 ALA A C 1
ATOM 583 O O . ALA A 1 76 ? 11.999 -3.125 -1.208 1.00 97.94 76 ALA A O 1
ATOM 584 N N . CYS A 1 77 ? 10.472 -1.876 -2.281 1.00 98.31 77 CYS A N 1
ATOM 585 C CA . CYS A 1 77 ? 10.737 -2.484 -3.585 1.00 98.31 77 CYS A CA 1
ATOM 586 C C . CYS A 1 77 ? 12.090 -2.034 -4.121 1.00 98.31 77 CYS A C 1
ATOM 588 O O . CYS A 1 77 ? 12.507 -0.937 -3.780 1.00 98.31 77 CYS A O 1
ATOM 590 N N . VAL A 1 78 ? 12.727 -2.815 -5.000 1.00 97.94 78 VAL A N 1
ATOM 591 C CA . VAL A 1 78 ? 13.972 -2.409 -5.684 1.00 97.94 78 VAL A CA 1
ATOM 592 C C . VAL A 1 78 ? 13.837 -0.999 -6.269 1.00 97.94 78 VAL A C 1
ATOM 594 O O . VAL A 1 78 ? 12.862 -0.743 -6.980 1.00 97.94 78 VAL A O 1
ATOM 597 N N . GLN A 1 79 ? 14.786 -0.100 -5.983 1.00 96.38 79 GLN A N 1
ATOM 598 C CA . GLN A 1 79 ? 14.732 1.337 -6.286 1.00 96.38 79 GLN A CA 1
ATOM 599 C C . GLN A 1 79 ? 15.940 1.791 -7.116 1.00 96.38 79 GLN A C 1
ATOM 601 O O . GLN A 1 79 ? 17.061 1.322 -6.953 1.00 96.38 79 GLN A O 1
ATOM 606 N N . GLN A 1 80 ? 15.740 2.799 -7.965 1.00 95.88 80 GLN A N 1
ATOM 607 C CA . GLN A 1 80 ? 16.809 3.428 -8.737 1.00 95.88 80 GLN A CA 1
ATOM 608 C C . GLN A 1 80 ? 16.742 4.950 -8.612 1.00 95.88 80 GLN A C 1
ATOM 610 O O . GLN A 1 80 ? 15.909 5.604 -9.236 1.00 95.88 80 GLN A O 1
ATOM 615 N N . PHE A 1 81 ? 17.657 5.530 -7.836 1.00 94.88 81 PHE A N 1
ATOM 616 C CA . PHE A 1 81 ? 17.762 6.980 -7.671 1.00 94.88 81 PHE A CA 1
ATOM 617 C C . PHE A 1 81 ? 18.584 7.629 -8.802 1.00 94.88 81 PHE A C 1
ATOM 619 O O . PHE A 1 81 ? 19.617 7.071 -9.188 1.00 94.88 81 PHE A O 1
ATOM 626 N N . PRO A 1 82 ? 18.191 8.813 -9.315 1.00 92.88 82 PRO A N 1
ATOM 627 C CA . PRO A 1 82 ? 18.948 9.528 -10.341 1.00 92.88 82 PRO A CA 1
ATOM 628 C C . PRO A 1 82 ? 20.335 9.923 -9.832 1.00 92.88 82 PRO A C 1
ATOM 630 O O . PRO A 1 82 ? 20.432 10.585 -8.803 1.00 92.88 82 PRO A O 1
ATOM 633 N N . PHE A 1 83 ? 21.398 9.574 -10.564 1.00 92.19 83 PHE A N 1
ATOM 634 C CA . PHE A 1 83 ? 22.785 9.788 -10.122 1.00 92.19 83 PHE A CA 1
ATOM 635 C C . PHE A 1 83 ? 23.067 11.244 -9.718 1.00 92.19 83 PHE A C 1
ATOM 637 O O . PHE A 1 83 ? 23.510 11.496 -8.603 1.00 92.19 83 PHE A O 1
ATOM 644 N N . ALA A 1 84 ? 22.717 12.203 -10.581 1.00 94.31 84 ALA A N 1
ATOM 645 C CA . ALA A 1 84 ? 22.994 13.625 -10.363 1.00 94.31 84 ALA A CA 1
ATOM 646 C C . ALA A 1 84 ? 22.254 14.244 -9.161 1.00 94.31 84 ALA A C 1
ATOM 648 O O . ALA A 1 84 ? 22.684 15.268 -8.646 1.00 94.31 84 ALA A O 1
ATOM 649 N N . MET A 1 85 ? 21.146 13.642 -8.711 1.00 91.94 85 MET A N 1
ATOM 650 C CA . MET A 1 85 ? 20.297 14.163 -7.628 1.00 91.94 85 MET A CA 1
ATOM 651 C C . MET A 1 85 ? 20.105 13.134 -6.510 1.00 91.94 85 MET A C 1
ATOM 653 O O . MET A 1 85 ? 19.122 13.199 -5.765 1.00 91.94 85 MET A O 1
ATOM 657 N N . ARG A 1 86 ? 21.002 12.144 -6.412 1.00 93.38 86 ARG A N 1
ATOM 658 C CA . ARG A 1 86 ? 20.810 10.962 -5.565 1.00 93.38 86 ARG A CA 1
ATOM 659 C C . ARG A 1 86 ? 20.604 11.335 -4.105 1.00 93.38 86 ARG A C 1
ATOM 661 O O . ARG A 1 86 ? 19.630 10.895 -3.511 1.00 93.38 86 ARG A O 1
ATOM 668 N N . GLU A 1 87 ? 21.456 12.193 -3.557 1.00 94.31 87 GLU A N 1
ATOM 669 C CA . GLU A 1 87 ? 21.392 12.586 -2.146 1.00 9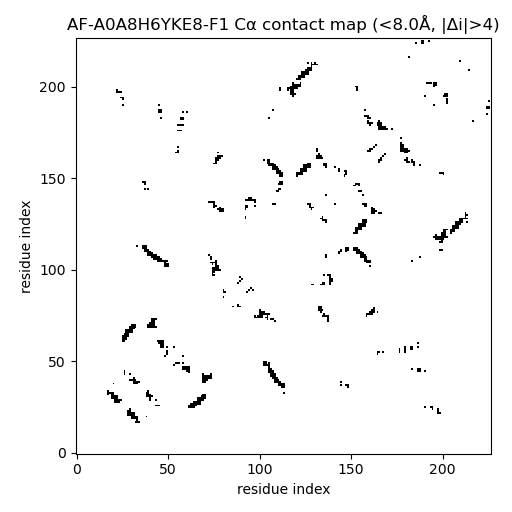4.31 87 GLU A CA 1
ATOM 670 C C . GLU A 1 87 ? 20.073 13.288 -1.803 1.00 94.31 87 GLU A C 1
ATOM 672 O O . GLU A 1 87 ? 19.368 12.883 -0.881 1.00 94.31 87 GLU A O 1
ATOM 677 N N . ILE A 1 88 ? 19.681 14.291 -2.597 1.00 94.00 88 ILE A N 1
ATOM 678 C CA . ILE A 1 88 ? 18.440 15.048 -2.380 1.00 94.00 88 ILE A CA 1
ATOM 679 C C . ILE A 1 88 ? 17.217 14.142 -2.562 1.00 94.00 88 ILE A C 1
ATOM 681 O O . ILE A 1 88 ? 16.274 14.195 -1.773 1.00 94.00 88 ILE A O 1
ATOM 685 N N . THR A 1 89 ? 17.209 13.286 -3.585 1.00 92.75 89 THR A N 1
ATOM 686 C CA . THR A 1 89 ? 16.078 12.376 -3.827 1.00 92.75 89 THR A CA 1
ATOM 687 C C . THR A 1 89 ? 15.969 11.300 -2.748 1.00 92.75 89 THR A C 1
ATOM 689 O O . THR A 1 89 ? 14.864 11.032 -2.279 1.00 92.75 89 THR A O 1
ATOM 692 N N . GLN A 1 90 ? 17.080 10.744 -2.266 1.00 94.38 90 GLN A N 1
ATOM 693 C CA . GLN A 1 90 ? 17.072 9.840 -1.116 1.00 94.38 90 GLN A CA 1
ATOM 694 C C . GLN A 1 90 ? 16.605 10.554 0.155 1.00 94.38 90 GLN A C 1
ATOM 696 O O . GLN A 1 90 ? 15.746 10.031 0.858 1.00 94.38 90 GLN A O 1
ATOM 701 N N . PHE A 1 91 ? 17.068 11.780 0.408 1.00 92.62 91 PHE A N 1
ATOM 702 C CA . PHE A 1 91 ? 16.613 12.575 1.549 1.00 92.62 91 PHE A CA 1
ATOM 703 C C . PHE A 1 91 ? 15.095 12.829 1.523 1.00 92.62 91 PHE A C 1
ATOM 705 O O . PHE A 1 91 ? 14.410 12.741 2.544 1.00 92.62 91 PHE A O 1
ATOM 712 N N . LEU A 1 92 ? 14.539 13.130 0.349 1.00 90.38 92 LEU A N 1
ATOM 713 C CA . LEU A 1 92 ? 13.121 13.451 0.215 1.00 90.38 92 LEU A CA 1
ATOM 714 C C . LEU A 1 92 ? 12.210 12.218 0.265 1.00 90.38 92 LEU A C 1
ATOM 716 O O . LEU A 1 92 ? 11.104 12.339 0.795 1.00 90.38 92 LEU A O 1
ATOM 720 N N . TYR A 1 93 ? 12.647 11.073 -0.270 1.00 91.00 93 TYR A N 1
ATOM 721 C CA . TYR A 1 93 ? 11.781 9.908 -0.512 1.00 91.00 93 TYR A CA 1
ATOM 722 C C . TYR A 1 93 ? 12.146 8.645 0.284 1.00 91.00 93 TYR A C 1
ATOM 724 O O . TYR A 1 93 ? 11.301 7.765 0.397 1.00 91.00 93 TYR A O 1
ATOM 732 N N . ASN A 1 94 ? 13.353 8.569 0.849 1.00 92.88 94 ASN A N 1
ATOM 733 C CA . ASN A 1 94 ? 13.917 7.407 1.548 1.00 92.88 94 ASN A CA 1
ATOM 734 C C . ASN A 1 94 ? 14.671 7.840 2.828 1.00 92.88 94 ASN A C 1
ATOM 736 O O . ASN A 1 94 ? 15.735 7.305 3.121 1.00 92.88 94 ASN A O 1
ATOM 740 N N . SER A 1 95 ? 14.179 8.841 3.570 1.00 91.69 95 SER A N 1
ATOM 741 C CA . SER A 1 95 ? 14.826 9.300 4.812 1.00 91.69 95 SER A CA 1
ATOM 742 C C . SER A 1 95 ? 13.933 9.126 6.050 1.00 91.69 95 SER A C 1
ATOM 744 O O . SER A 1 95 ? 12.821 9.670 6.067 1.00 91.69 95 SER A O 1
ATOM 746 N N . PRO A 1 96 ? 14.419 8.429 7.100 1.00 92.62 96 PRO A N 1
ATOM 747 C CA . PRO A 1 96 ? 15.587 7.538 7.074 1.00 92.62 96 PRO A CA 1
ATOM 748 C C . PRO A 1 96 ? 15.438 6.425 6.023 1.00 92.62 96 PRO A C 1
ATOM 750 O O . PRO A 1 96 ? 14.326 6.139 5.569 1.00 92.62 96 PRO A O 1
ATOM 753 N N . ALA A 1 97 ? 16.565 5.820 5.634 1.00 91.12 97 ALA A N 1
ATOM 754 C CA . ALA A 1 97 ? 16.569 4.720 4.672 1.00 91.12 97 ALA A CA 1
ATOM 755 C C . ALA A 1 97 ? 15.683 3.566 5.173 1.00 91.12 97 ALA A C 1
ATOM 757 O O . ALA A 1 97 ? 15.671 3.295 6.379 1.00 91.12 97 ALA A O 1
ATOM 758 N N . PRO A 1 98 ? 14.933 2.889 4.280 1.00 92.56 98 PRO A N 1
ATOM 759 C CA . PRO A 1 98 ? 14.181 1.704 4.668 1.00 92.56 98 PRO A CA 1
ATOM 760 C C . PRO A 1 98 ? 15.137 0.636 5.206 1.00 92.56 98 PRO A C 1
ATOM 762 O O . PRO A 1 98 ? 16.287 0.550 4.778 1.00 92.56 98 PRO A O 1
ATOM 765 N N . ALA A 1 99 ? 14.649 -0.197 6.128 1.00 91.31 99 ALA A N 1
ATOM 766 C CA . ALA A 1 99 ? 15.457 -1.245 6.753 1.00 91.31 99 ALA A CA 1
ATOM 767 C C . ALA A 1 99 ? 16.072 -2.215 5.728 1.00 91.31 99 ALA A C 1
ATOM 769 O O . ALA A 1 99 ? 17.170 -2.726 5.938 1.00 91.31 99 ALA A O 1
ATOM 770 N N . SER A 1 100 ? 15.368 -2.461 4.622 1.00 95.12 100 SER A N 1
ATOM 771 C CA . SER A 1 100 ? 15.854 -3.265 3.507 1.00 95.12 100 SER A CA 1
ATOM 772 C C . SER A 1 100 ? 15.128 -2.932 2.202 1.00 95.12 100 SER A C 1
ATOM 774 O O . SER A 1 100 ? 14.052 -2.324 2.193 1.00 95.12 100 SER A O 1
ATOM 776 N N . GLU A 1 101 ? 15.741 -3.356 1.100 1.00 96.12 101 GLU A N 1
ATOM 777 C CA . GLU A 1 101 ? 15.228 -3.282 -0.265 1.00 96.12 101 GLU A CA 1
ATOM 778 C C . GLU A 1 101 ? 15.192 -4.707 -0.844 1.00 96.12 101 GLU A C 1
ATOM 780 O O . GLU A 1 101 ? 16.160 -5.456 -0.697 1.00 96.12 101 GLU A O 1
ATOM 785 N N . ASN A 1 102 ? 14.067 -5.117 -1.434 1.00 97.81 102 ASN A N 1
ATOM 786 C CA . ASN A 1 102 ? 13.859 -6.479 -1.932 1.00 97.81 102 ASN A CA 1
ATOM 787 C C . ASN A 1 102 ? 12.867 -6.503 -3.114 1.00 97.81 102 ASN A C 1
ATOM 789 O O . ASN A 1 102 ? 12.074 -5.581 -3.290 1.00 97.81 102 ASN A O 1
ATOM 793 N N . GLU A 1 103 ? 12.889 -7.555 -3.932 1.00 98.38 103 GLU A N 1
ATOM 794 C CA . GLU A 1 103 ? 11.835 -7.812 -4.925 1.00 98.38 103 GLU A CA 1
ATOM 795 C C . GLU A 1 103 ? 10.547 -8.323 -4.270 1.00 98.38 103 GLU A C 1
ATOM 797 O O . GLU A 1 103 ? 9.449 -7.979 -4.706 1.00 98.38 103 GLU A O 1
ATOM 802 N N . ASP A 1 104 ? 10.667 -9.098 -3.192 1.00 98.19 104 ASP A N 1
ATOM 803 C CA . ASP A 1 104 ? 9.543 -9.448 -2.337 1.00 98.19 104 ASP A CA 1
ATOM 804 C C . ASP A 1 104 ? 9.134 -8.232 -1.494 1.00 98.19 104 ASP A C 1
ATOM 806 O O . ASP A 1 104 ? 9.592 -8.061 -0.368 1.00 98.19 104 ASP A O 1
ATOM 810 N N . CYS A 1 105 ? 8.337 -7.338 -2.083 1.00 98.50 105 CYS A N 1
ATOM 811 C CA . CYS A 1 105 ? 8.044 -6.015 -1.523 1.00 98.50 105 CYS A CA 1
ATOM 812 C C . CYS A 1 105 ? 6.567 -5.601 -1.563 1.00 98.50 105 CYS A C 1
ATOM 814 O O . CYS A 1 105 ? 6.239 -4.486 -1.146 1.00 98.50 105 CYS A O 1
ATOM 816 N N . LEU A 1 106 ? 5.669 -6.461 -2.057 1.00 98.69 106 LEU A N 1
ATOM 817 C CA . LEU A 1 106 ? 4.245 -6.154 -2.243 1.00 98.69 106 LEU A CA 1
ATOM 818 C C . LEU A 1 106 ? 3.464 -6.261 -0.924 1.00 98.69 106 LEU A C 1
ATOM 820 O O . LEU A 1 106 ? 2.645 -7.158 -0.692 1.00 98.69 106 LEU A O 1
ATOM 824 N N . PHE A 1 107 ? 3.753 -5.295 -0.056 1.00 98.69 107 PHE A N 1
ATOM 825 C CA . PHE A 1 107 ? 3.173 -5.128 1.266 1.00 98.69 107 PHE A CA 1
ATOM 826 C C . PHE A 1 107 ? 2.403 -3.811 1.381 1.00 98.69 107 PHE A C 1
ATOM 828 O O . PHE A 1 107 ? 2.693 -2.821 0.704 1.00 98.69 107 PHE A O 1
ATOM 835 N N . LEU A 1 108 ? 1.439 -3.795 2.293 1.00 98.75 108 LEU A N 1
ATOM 836 C CA . LEU A 1 108 ? 0.733 -2.602 2.734 1.00 98.75 108 LEU A CA 1
ATOM 837 C C . LEU A 1 108 ? 0.760 -2.485 4.257 1.00 98.75 108 LEU A C 1
ATOM 839 O O . LEU A 1 108 ? 1.023 -3.452 4.974 1.00 98.75 108 LEU A O 1
ATOM 843 N N . ASN A 1 109 ? 0.486 -1.284 4.750 1.00 98.75 109 ASN A N 1
ATOM 844 C CA . ASN A 1 109 ? 0.425 -0.976 6.172 1.00 98.75 109 ASN A CA 1
ATOM 845 C C . ASN A 1 109 ? -0.897 -0.278 6.484 1.00 98.75 109 ASN A C 1
ATOM 847 O O . ASN A 1 109 ? -1.393 0.481 5.655 1.00 98.75 109 ASN A O 1
ATOM 851 N N . ILE A 1 110 ? -1.461 -0.528 7.663 1.00 98.38 110 ILE A N 1
ATOM 852 C CA . ILE A 1 110 ? -2.778 -0.049 8.085 1.00 98.38 110 ILE A CA 1
ATOM 853 C C . ILE A 1 110 ? -2.659 0.549 9.485 1.00 98.38 110 ILE A C 1
ATOM 855 O O . ILE A 1 110 ? -2.113 -0.088 10.383 1.00 98.38 110 ILE A O 1
ATOM 859 N N . TRP A 1 111 ? -3.228 1.736 9.687 1.00 97.88 111 TRP A N 1
ATOM 860 C CA . TRP A 1 111 ? -3.428 2.350 10.999 1.00 97.88 111 TRP A CA 1
ATOM 861 C C . TRP A 1 111 ? -4.911 2.626 11.203 1.00 97.88 111 TRP A C 1
ATOM 863 O O . TRP A 1 111 ? -5.575 3.209 10.341 1.00 97.88 111 TRP A O 1
ATOM 873 N N . VAL A 1 112 ? -5.427 2.212 12.355 1.00 96.00 112 VAL A N 1
ATOM 874 C CA . VAL A 1 112 ? -6.828 2.365 12.738 1.00 96.00 112 VAL A CA 1
ATOM 875 C C . VAL A 1 112 ? -6.913 2.873 14.183 1.00 96.00 112 VAL A C 1
ATOM 877 O O . VAL A 1 112 ? -6.172 2.391 15.036 1.00 96.00 112 VAL A O 1
ATOM 880 N N . PRO A 1 113 ? -7.823 3.808 14.513 1.00 92.94 113 PRO A N 1
ATOM 881 C CA . PRO A 1 113 ? -8.107 4.153 15.904 1.00 92.94 113 PRO A CA 1
ATOM 882 C C . PRO A 1 113 ? -8.502 2.913 16.717 1.00 92.94 113 PRO A C 1
ATOM 884 O O . PRO A 1 113 ? -9.313 2.101 16.265 1.00 92.94 113 PRO A O 1
ATOM 887 N N . SER A 1 114 ? -7.996 2.764 17.934 1.00 84.50 114 SER A N 1
ATOM 888 C CA . SER A 1 114 ? -8.407 1.683 18.833 1.00 84.50 114 SER A CA 1
ATOM 889 C C . SER A 1 114 ? -9.926 1.685 19.041 1.00 84.50 114 SER A C 1
ATOM 891 O O . SER A 1 114 ? -10.583 2.729 18.997 1.00 84.50 114 SER A O 1
ATOM 893 N N . LYS A 1 115 ? -10.507 0.504 19.294 1.00 75.00 115 LYS A N 1
ATOM 894 C CA . LYS A 1 115 ? -11.956 0.318 19.545 1.00 75.00 115 LYS A CA 1
ATOM 895 C C . LYS A 1 115 ? -12.861 0.756 18.381 1.00 75.00 115 LYS A C 1
ATOM 897 O O . LYS A 1 115 ? -14.036 1.087 18.571 1.00 75.00 115 LYS A O 1
ATOM 902 N N . SER A 1 116 ? -12.332 0.751 17.161 1.00 71.75 116 SER A N 1
ATOM 903 C CA . SER A 1 116 ? -13.101 1.039 15.953 1.00 71.75 116 SER A CA 1
ATOM 904 C C . SER A 1 116 ? -14.227 0.033 15.740 1.00 71.75 116 SER A C 1
ATOM 906 O O . SER A 1 116 ? -13.991 -1.165 15.629 1.00 71.75 116 SER A O 1
ATOM 908 N N . LYS A 1 117 ? -15.468 0.523 15.625 1.00 74.50 117 LYS A N 1
ATOM 909 C CA . LYS A 1 117 ? -16.588 -0.309 15.166 1.00 74.50 117 LYS A CA 1
ATOM 910 C C . LYS A 1 117 ? -16.378 -0.676 13.692 1.00 74.50 117 LYS A C 1
ATOM 912 O O . LYS A 1 117 ? -16.039 0.197 12.893 1.00 74.50 117 LYS A O 1
ATOM 917 N N . ILE A 1 118 ? -16.628 -1.941 13.359 1.00 77.12 118 ILE A N 1
ATOM 918 C CA . ILE A 1 118 ? -16.538 -2.508 12.004 1.00 77.12 118 ILE A CA 1
ATOM 919 C C . ILE A 1 118 ? -17.306 -1.638 10.993 1.00 77.12 118 ILE A C 1
ATOM 921 O O . ILE A 1 118 ? -18.443 -1.236 11.253 1.00 77.12 118 ILE A O 1
ATOM 925 N N . GLY A 1 119 ? -16.688 -1.364 9.838 1.00 73.44 119 GLY A N 1
ATOM 926 C CA . GLY A 1 119 ? -17.371 -0.846 8.648 1.00 73.44 119 GLY A CA 1
ATOM 927 C C . GLY A 1 119 ? -17.843 0.612 8.654 1.00 73.44 119 GLY A C 1
ATOM 928 O O . GLY A 1 119 ? -18.752 0.929 7.891 1.00 73.44 119 GLY A O 1
ATOM 929 N N . LYS A 1 120 ? -17.317 1.502 9.509 1.00 85.00 120 LYS A N 1
ATOM 930 C CA . LYS A 1 120 ? -17.871 2.871 9.650 1.00 85.00 120 LYS A CA 1
ATOM 931 C C . LYS A 1 120 ? -16.950 4.011 9.233 1.00 85.00 120 LYS A C 1
ATOM 933 O O . LYS A 1 120 ? -17.441 5.121 9.020 1.00 85.00 120 LYS A O 1
ATOM 938 N N . LYS A 1 121 ? -15.638 3.792 9.180 1.00 93.00 121 LYS A N 1
ATOM 939 C CA . LYS A 1 121 ? -14.673 4.892 9.061 1.00 93.00 121 LYS A CA 1
ATOM 940 C C . LYS A 1 121 ? -14.288 5.175 7.612 1.00 93.00 121 LYS A C 1
ATOM 942 O O . LYS A 1 121 ? -14.039 4.227 6.877 1.00 93.00 121 LYS A O 1
ATOM 947 N N . PRO A 1 122 ? -14.161 6.447 7.200 1.00 96.19 122 PRO A N 1
ATOM 948 C CA . PRO A 1 122 ? -13.488 6.779 5.950 1.00 96.19 122 PRO A CA 1
ATOM 949 C C . PRO A 1 122 ? -12.090 6.155 5.898 1.00 96.19 122 PRO A C 1
ATOM 951 O O . PRO A 1 122 ? -11.415 6.047 6.926 1.00 96.19 122 PRO A O 1
ATOM 954 N N . VAL A 1 123 ? -11.671 5.756 4.702 1.00 97.69 123 VAL A N 1
ATOM 955 C CA . VAL A 1 123 ? -10.377 5.122 4.451 1.00 97.69 123 VAL A CA 1
ATOM 956 C C . VAL A 1 123 ? -9.567 6.023 3.534 1.00 97.69 123 VAL A C 1
ATOM 958 O O . VAL A 1 123 ? -10.023 6.374 2.448 1.00 97.69 123 VAL A O 1
ATOM 961 N N . VAL A 1 124 ? -8.354 6.372 3.944 1.00 97.44 124 VAL A N 1
ATOM 962 C CA . VAL A 1 124 ? -7.369 7.028 3.084 1.00 97.44 124 VAL A CA 1
ATOM 963 C C . VAL A 1 124 ? -6.350 5.992 2.643 1.00 97.44 124 VAL A C 1
ATOM 965 O O . VAL A 1 124 ? -5.726 5.345 3.479 1.00 97.44 124 VAL A O 1
ATOM 968 N N . VAL A 1 125 ? -6.170 5.851 1.333 1.00 97.62 125 VAL A N 1
ATOM 969 C CA . VAL A 1 125 ? -5.143 4.998 0.733 1.00 97.62 125 VAL A CA 1
ATOM 970 C C . VAL A 1 125 ? -4.070 5.885 0.118 1.00 97.62 125 VAL A C 1
ATOM 972 O O . VAL A 1 125 ? -4.366 6.698 -0.756 1.00 97.62 125 VAL A O 1
ATOM 975 N N . TRP A 1 126 ? -2.831 5.729 0.571 1.00 95.62 126 TRP A N 1
ATOM 976 C CA . TRP A 1 126 ? -1.683 6.514 0.143 1.00 95.62 126 TRP A CA 1
ATOM 977 C C . TRP A 1 126 ? -0.721 5.693 -0.714 1.00 95.62 126 TRP A C 1
ATOM 979 O O . TRP A 1 126 ? -0.189 4.670 -0.270 1.00 95.62 126 TRP A O 1
ATOM 989 N N . PHE A 1 127 ? -0.431 6.205 -1.909 1.00 95.25 127 PHE A N 1
ATOM 990 C CA . PHE A 1 127 ? 0.665 5.726 -2.747 1.00 95.25 127 PHE A CA 1
ATOM 991 C C . PHE A 1 127 ? 1.815 6.736 -2.734 1.00 95.25 127 PHE A C 1
ATOM 993 O O . PHE A 1 127 ? 1.627 7.934 -2.982 1.00 95.25 127 PHE A O 1
ATOM 1000 N N . HIS A 1 128 ? 3.022 6.251 -2.443 1.00 94.12 128 HIS A N 1
ATOM 1001 C CA . HIS A 1 128 ? 4.217 7.090 -2.402 1.00 94.12 128 HIS A CA 1
ATOM 1002 C C . HIS A 1 128 ? 4.586 7.629 -3.794 1.00 94.12 128 HIS A C 1
ATOM 1004 O O . HIS A 1 128 ? 4.291 7.022 -4.815 1.00 94.12 128 HIS A O 1
ATOM 1010 N N . GLY A 1 129 ? 5.250 8.788 -3.838 1.00 91.19 129 GLY A N 1
ATOM 1011 C CA . GLY A 1 129 ? 5.813 9.331 -5.080 1.00 91.19 129 GLY A CA 1
ATOM 1012 C C . GLY A 1 129 ? 7.163 8.709 -5.441 1.00 91.19 129 GLY A C 1
ATOM 1013 O O . GLY A 1 129 ? 7.532 7.667 -4.910 1.00 91.19 129 GLY A O 1
ATOM 1014 N N . GLY A 1 130 ? 7.916 9.410 -6.295 1.00 91.00 130 GLY A N 1
ATOM 1015 C CA . GLY A 1 130 ? 9.275 9.024 -6.702 1.00 91.00 130 GLY A CA 1
ATOM 1016 C C . GLY A 1 130 ? 9.417 8.683 -8.187 1.00 91.00 130 GLY A C 1
ATOM 1017 O O . GLY A 1 130 ? 10.259 7.876 -8.571 1.00 91.00 130 GLY A O 1
ATOM 1018 N N . GLY A 1 131 ? 8.569 9.285 -9.033 1.00 90.81 131 GLY A N 1
ATOM 1019 C CA . GLY A 1 131 ? 8.701 9.212 -10.492 1.00 90.81 131 GLY A CA 1
ATOM 1020 C C . GLY A 1 131 ? 8.647 7.798 -11.069 1.00 90.81 131 GLY A C 1
ATOM 1021 O O . GLY A 1 131 ? 9.222 7.575 -12.124 1.00 90.81 131 GLY A O 1
ATOM 1022 N N . PHE A 1 132 ? 8.006 6.860 -10.365 1.00 93.06 132 PHE A N 1
ATOM 1023 C CA . PHE A 1 132 ? 7.971 5.430 -10.692 1.00 93.06 132 PHE A CA 1
ATOM 1024 C C . PHE A 1 132 ? 9.309 4.694 -10.611 1.00 93.06 132 PHE A C 1
ATOM 1026 O O . PHE A 1 132 ? 9.317 3.498 -10.863 1.00 93.06 132 PHE A O 1
ATOM 1033 N N . SER A 1 133 ? 10.404 5.342 -10.211 1.00 94.56 133 SER A N 1
ATOM 1034 C CA . SER A 1 133 ? 11.742 4.731 -10.147 1.00 94.56 133 SER A CA 1
ATOM 1035 C C . SER A 1 133 ? 12.210 4.429 -8.724 1.00 94.56 133 SER A C 1
ATOM 1037 O O . SER A 1 133 ? 13.119 3.626 -8.535 1.00 94.56 133 SER A O 1
ATOM 1039 N N . TYR A 1 134 ? 11.624 5.091 -7.728 1.00 95.12 134 TYR A N 1
ATOM 1040 C CA . TYR A 1 134 ? 11.972 4.981 -6.313 1.00 95.12 134 TYR A CA 1
ATOM 1041 C C . TYR A 1 134 ? 10.786 5.420 -5.433 1.00 95.12 134 TYR A C 1
ATOM 1043 O O . TYR A 1 134 ? 9.740 5.819 -5.940 1.00 95.12 134 TYR A O 1
ATOM 1051 N N . GLY A 1 135 ? 10.969 5.364 -4.113 1.00 95.12 135 GLY A N 1
ATOM 1052 C CA . GLY A 1 135 ? 9.983 5.626 -3.069 1.00 95.12 135 GLY A CA 1
ATOM 1053 C C . GLY A 1 135 ? 9.572 4.335 -2.357 1.00 95.12 135 GLY A C 1
ATOM 1054 O O . GLY A 1 135 ? 9.759 3.240 -2.883 1.00 95.12 135 GLY A O 1
ATOM 1055 N N . THR A 1 136 ? 9.030 4.468 -1.148 1.00 96.44 136 THR A N 1
ATOM 1056 C CA . THR A 1 136 ? 8.529 3.339 -0.355 1.00 96.44 136 THR A CA 1
ATOM 1057 C C . THR A 1 136 ? 7.449 3.796 0.623 1.00 96.44 136 THR A C 1
ATOM 1059 O O . THR A 1 136 ? 7.459 4.936 1.091 1.00 96.44 136 THR A O 1
ATOM 1062 N N . ALA A 1 137 ? 6.518 2.907 0.955 1.00 95.94 137 ALA A N 1
ATOM 1063 C CA . ALA A 1 137 ? 5.527 3.077 2.014 1.00 95.94 137 ALA A CA 1
ATOM 1064 C C . ALA A 1 137 ? 6.114 2.903 3.426 1.00 95.94 137 ALA A C 1
ATOM 1066 O O . ALA A 1 137 ? 5.431 3.197 4.406 1.00 95.94 137 ALA A O 1
ATOM 1067 N N . SER A 1 138 ? 7.366 2.449 3.530 1.00 93.56 138 SER A N 1
ATOM 1068 C CA . SER A 1 138 ? 8.036 2.122 4.794 1.00 93.56 138 SER A CA 1
ATOM 1069 C C . SER A 1 138 ? 8.872 3.270 5.379 1.00 93.56 138 SER A C 1
ATOM 1071 O O . SER A 1 138 ? 9.639 3.046 6.314 1.00 93.56 138 SER A O 1
ATOM 1073 N N . VAL A 1 139 ? 8.752 4.502 4.864 1.00 92.4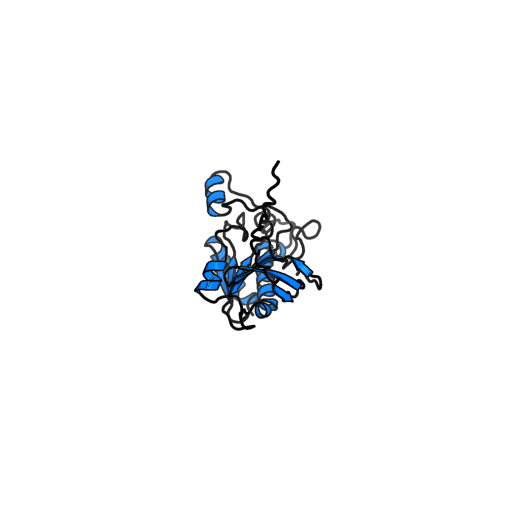4 139 VAL A N 1
ATOM 1074 C CA . VAL A 1 139 ? 9.387 5.668 5.505 1.00 92.44 139 VAL A CA 1
ATOM 1075 C C . VAL A 1 139 ? 8.539 6.196 6.671 1.00 92.44 139 VAL A C 1
ATOM 1077 O O . VAL A 1 139 ? 7.322 6.330 6.525 1.00 92.44 139 VAL A O 1
ATOM 1080 N N . PRO A 1 140 ? 9.158 6.617 7.793 1.00 91.38 140 PRO A N 1
ATOM 1081 C CA . PRO A 1 140 ? 8.450 7.178 8.951 1.00 91.38 140 PRO A CA 1
ATOM 1082 C C . PRO A 1 140 ? 7.550 8.378 8.643 1.00 91.38 140 PRO A C 1
ATOM 1084 O O . PRO A 1 140 ? 6.583 8.629 9.354 1.00 91.38 140 PRO A O 1
ATOM 1087 N N . ARG A 1 141 ? 7.828 9.123 7.565 1.00 90.38 141 ARG A N 1
ATOM 1088 C CA . ARG A 1 141 ? 6.985 10.250 7.136 1.00 90.38 141 ARG A CA 1
ATOM 1089 C C . ARG A 1 141 ? 5.557 9.827 6.770 1.00 90.38 141 ARG A C 1
ATOM 1091 O O . ARG A 1 141 ? 4.659 10.659 6.826 1.00 90.38 141 ARG A O 1
ATOM 1098 N N . PHE A 1 142 ? 5.350 8.570 6.382 1.00 93.12 142 PHE A N 1
ATOM 1099 C CA . PHE A 1 142 ? 4.030 8.030 6.055 1.00 93.12 142 PHE A CA 1
ATOM 1100 C C . PHE A 1 142 ? 3.392 7.267 7.222 1.00 93.12 142 PHE A C 1
ATOM 1102 O O . PHE A 1 142 ? 2.415 6.553 7.012 1.00 93.12 142 PHE A O 1
ATOM 1109 N N . ASP A 1 143 ? 3.914 7.416 8.445 1.00 95.62 143 ASP A N 1
ATOM 1110 C CA . ASP A 1 143 ? 3.276 6.858 9.632 1.00 95.62 143 ASP A CA 1
ATOM 1111 C C . ASP A 1 143 ? 1.857 7.433 9.802 1.00 95.62 143 ASP A C 1
ATOM 1113 O O . ASP A 1 143 ? 1.648 8.641 9.951 1.00 95.62 143 ASP A O 1
ATOM 1117 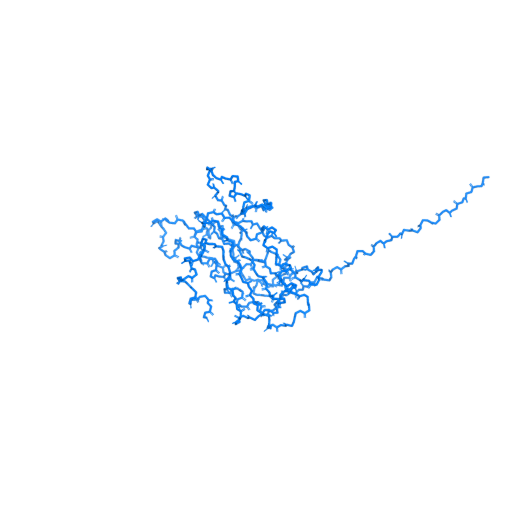N N . GLY A 1 144 ? 0.865 6.543 9.752 1.00 96.62 144 GLY A N 1
ATOM 1118 C CA . GLY A 1 144 ? -0.548 6.902 9.796 1.00 96.62 144 GLY A CA 1
ATOM 1119 C C . GLY A 1 144 ? -1.097 7.193 11.193 1.00 96.62 144 GLY A C 1
ATOM 1120 O O . GLY A 1 144 ? -2.260 7.574 11.294 1.00 96.62 144 GLY A O 1
ATOM 1121 N N . THR A 1 145 ? -0.313 7.039 12.265 1.00 96.81 145 THR A N 1
ATOM 1122 C CA . THR A 1 145 ? -0.795 7.071 13.659 1.00 96.81 145 THR A CA 1
ATOM 1123 C C . THR A 1 145 ? -1.484 8.387 13.999 1.00 96.81 145 THR A C 1
ATOM 1125 O O . THR A 1 145 ? -2.627 8.388 14.455 1.00 96.81 145 THR A O 1
ATOM 1128 N N . SER A 1 146 ? -0.823 9.519 13.733 1.00 95.75 146 SER A N 1
ATOM 1129 C CA . SER A 1 146 ? -1.375 10.845 14.041 1.00 95.75 146 SER A CA 1
ATOM 1130 C C . SER A 1 146 ? -2.653 11.120 13.250 1.00 95.75 146 SER A C 1
ATOM 1132 O O . SER A 1 146 ? -3.643 11.601 13.801 1.00 95.75 146 SER A O 1
ATOM 1134 N N . LEU A 1 147 ? -2.661 10.777 11.960 1.00 95.56 147 LEU A N 1
ATOM 1135 C CA . LEU A 1 147 ? -3.809 11.027 11.097 1.00 95.56 147 LEU A CA 1
ATOM 1136 C C . LEU A 1 147 ? -5.001 10.134 11.477 1.00 95.56 147 LEU A C 1
ATOM 1138 O O . LEU A 1 147 ? -6.122 10.632 11.576 1.00 95.56 147 LEU A O 1
ATOM 1142 N N . ALA A 1 148 ? -4.757 8.850 11.754 1.00 96.31 148 ALA A N 1
ATOM 1143 C CA . ALA A 1 148 ? -5.775 7.919 12.225 1.00 96.31 148 ALA A CA 1
ATOM 1144 C C . ALA A 1 148 ? -6.402 8.413 13.536 1.00 96.31 148 ALA A C 1
ATOM 1146 O O . ALA A 1 148 ? -7.619 8.595 13.596 1.00 96.31 148 ALA A O 1
ATOM 1147 N N . ALA A 1 149 ? -5.581 8.705 14.551 1.00 93.75 149 ALA A N 1
ATOM 1148 C CA . ALA A 1 149 ? -6.044 9.154 15.863 1.00 93.75 149 ALA A CA 1
ATOM 1149 C C . ALA A 1 149 ? -6.825 10.476 15.796 1.00 93.75 149 ALA A C 1
ATOM 1151 O O . ALA A 1 149 ? -7.943 10.561 16.300 1.00 93.75 149 ALA A O 1
ATOM 1152 N N . ASN A 1 150 ? -6.262 11.496 15.142 1.00 94.50 150 ASN A N 1
ATOM 1153 C CA . ASN A 1 150 ? -6.804 12.854 15.194 1.00 94.50 150 ASN A CA 1
ATOM 1154 C C . ASN A 1 150 ? -7.997 13.075 14.258 1.00 94.50 150 ASN A C 1
ATOM 1156 O O . ASN A 1 150 ? -8.841 13.918 14.543 1.00 94.50 150 ASN A O 1
ATOM 1160 N N . GLN A 1 151 ? -8.070 12.348 13.138 1.00 94.56 151 GLN A N 1
ATOM 1161 C CA . GLN A 1 151 ? -9.163 12.488 12.165 1.00 94.56 151 GLN A CA 1
ATOM 1162 C C . GLN A 1 151 ? -10.173 11.343 12.234 1.00 94.56 151 GLN A C 1
ATOM 1164 O O . GLN A 1 151 ? -11.184 11.367 11.535 1.00 94.56 151 GLN A O 1
ATOM 1169 N N . ASN A 1 152 ? -9.933 10.351 13.096 1.00 92.88 152 ASN A N 1
ATOM 1170 C CA . ASN A 1 152 ? -10.821 9.215 13.300 1.00 92.88 152 ASN A CA 1
ATOM 1171 C C . ASN A 1 152 ? -11.084 8.407 12.007 1.00 92.88 152 ASN A C 1
ATOM 1173 O O . ASN A 1 152 ? -12.199 7.923 11.777 1.00 92.88 152 ASN A O 1
ATOM 1177 N N . ILE A 1 153 ? -10.049 8.257 11.174 1.00 95.50 153 ILE A N 1
ATOM 1178 C CA . ILE A 1 153 ? -10.072 7.563 9.875 1.00 95.50 153 ILE A CA 1
ATOM 1179 C C . ILE A 1 153 ? -9.154 6.337 9.872 1.00 95.50 153 ILE A C 1
ATOM 1181 O O . ILE A 1 153 ? -8.283 6.210 10.728 1.00 95.50 153 ILE A O 1
ATOM 1185 N N . VAL A 1 154 ? -9.323 5.453 8.889 1.00 97.81 154 VAL A N 1
ATOM 1186 C CA . VAL A 1 154 ? -8.348 4.393 8.595 1.00 97.81 154 VAL A CA 1
ATOM 1187 C C . VAL A 1 154 ? -7.338 4.915 7.579 1.00 97.81 154 VAL A C 1
ATOM 1189 O O . VAL A 1 154 ? -7.727 5.505 6.572 1.00 97.81 154 VAL A O 1
ATOM 1192 N N . VAL A 1 155 ? -6.052 4.683 7.826 1.00 98.19 155 VAL A N 1
ATOM 1193 C CA . VAL A 1 155 ? -4.962 5.063 6.917 1.00 98.19 155 VAL A CA 1
ATOM 1194 C C . VAL A 1 155 ? -4.297 3.802 6.391 1.00 98.19 155 VAL A C 1
ATOM 1196 O O . VAL A 1 155 ? -3.947 2.927 7.177 1.00 98.19 155 VAL A O 1
ATOM 1199 N N . VAL A 1 156 ? -4.108 3.718 5.076 1.00 98.56 156 VAL A N 1
ATOM 1200 C CA . VAL A 1 156 ? -3.423 2.615 4.399 1.00 98.56 156 VAL A CA 1
ATOM 1201 C C . VAL A 1 156 ? -2.275 3.171 3.561 1.00 98.56 156 VAL A C 1
ATOM 1203 O O . VAL A 1 156 ? -2.494 4.086 2.773 1.00 98.56 156 VAL A O 1
ATOM 1206 N N . THR A 1 157 ? -1.069 2.620 3.686 1.00 98.31 157 THR A N 1
ATOM 1207 C CA . THR A 1 157 ? 0.070 2.932 2.801 1.00 98.31 157 THR A CA 1
ATOM 1208 C C . THR A 1 157 ? 0.496 1.679 2.045 1.00 98.31 157 THR A C 1
ATOM 1210 O O . THR A 1 157 ? 0.434 0.582 2.596 1.00 98.31 157 THR A O 1
ATOM 1213 N N . ILE A 1 158 ? 0.879 1.814 0.773 1.00 98.12 158 ILE A N 1
ATOM 1214 C CA . ILE A 1 158 ? 1.085 0.665 -0.125 1.00 98.12 158 ILE A CA 1
ATOM 1215 C C . ILE A 1 158 ? 2.418 0.783 -0.866 1.00 98.12 158 ILE A C 1
ATOM 1217 O O . ILE A 1 158 ? 2.721 1.838 -1.430 1.00 98.12 158 ILE A O 1
ATOM 1221 N N . ASN A 1 159 ? 3.175 -0.316 -0.906 1.00 97.88 159 ASN A N 1
ATOM 1222 C CA . ASN A 1 159 ? 4.284 -0.495 -1.840 1.00 97.88 159 ASN A CA 1
ATOM 1223 C C . ASN A 1 159 ? 3.795 -1.031 -3.190 1.00 97.88 159 ASN A C 1
ATOM 1225 O O . ASN A 1 159 ? 2.872 -1.841 -3.264 1.00 97.88 159 ASN A O 1
ATOM 1229 N N . TYR A 1 160 ? 4.473 -0.620 -4.256 1.00 97.94 160 TYR A N 1
ATOM 1230 C CA . TYR A 1 160 ? 4.292 -1.142 -5.608 1.00 97.94 160 TYR A CA 1
ATOM 1231 C C . TYR A 1 160 ? 5.651 -1.209 -6.312 1.00 97.94 160 TYR A C 1
ATOM 1233 O O . TYR A 1 160 ? 6.564 -0.453 -5.963 1.00 97.94 160 TYR A O 1
ATOM 1241 N N . ARG A 1 161 ? 5.814 -2.103 -7.297 1.00 98.31 161 ARG A N 1
ATOM 1242 C CA . ARG A 1 161 ? 7.095 -2.229 -8.008 1.00 98.31 161 ARG A CA 1
ATOM 1243 C C . ARG A 1 161 ? 7.461 -0.920 -8.707 1.00 98.31 161 ARG A C 1
ATOM 1245 O O . ARG A 1 161 ? 6.624 -0.283 -9.347 1.00 98.31 161 ARG A O 1
ATOM 1252 N N . THR A 1 162 ? 8.733 -0.543 -8.612 1.00 96.50 162 THR A N 1
ATOM 1253 C CA . THR A 1 162 ? 9.292 0.660 -9.250 1.00 96.50 162 THR A CA 1
ATOM 1254 C C . THR A 1 162 ? 10.283 0.277 -10.353 1.00 96.50 162 THR A C 1
ATOM 1256 O O . THR A 1 162 ? 10.512 -0.909 -10.570 1.00 96.50 162 THR A O 1
ATOM 1259 N N . ASN A 1 163 ? 10.832 1.260 -11.0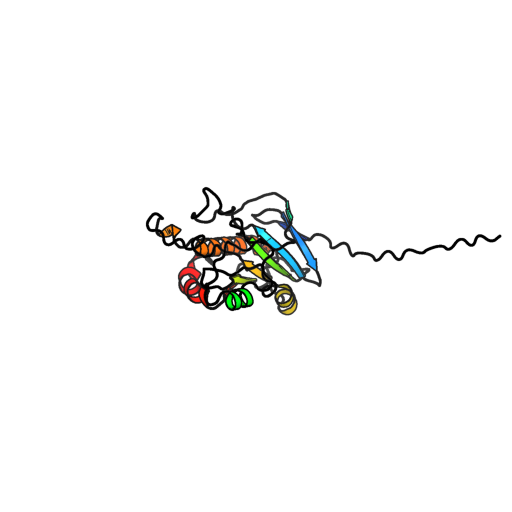73 1.00 95.38 163 ASN A N 1
ATOM 1260 C CA . ASN A 1 163 ? 11.818 1.141 -12.153 1.00 95.38 163 ASN A CA 1
ATOM 1261 C C . ASN A 1 163 ? 11.476 0.038 -13.175 1.00 95.38 163 ASN A C 1
ATOM 1263 O O . ASN A 1 163 ? 10.303 -0.213 -13.447 1.00 95.38 163 ASN A O 1
ATOM 1267 N N . ILE A 1 164 ? 12.487 -0.615 -13.751 1.00 95.44 164 ILE A N 1
ATOM 1268 C CA . ILE A 1 164 ? 12.322 -1.741 -14.675 1.00 95.44 164 ILE A CA 1
ATOM 1269 C C . ILE A 1 164 ? 11.536 -2.913 -14.061 1.00 95.44 164 ILE A C 1
ATOM 1271 O O . ILE A 1 164 ? 10.933 -3.689 -14.796 1.00 95.44 164 ILE A O 1
ATOM 1275 N N . MET A 1 165 ? 11.488 -3.046 -12.730 1.00 96.69 165 MET A N 1
ATOM 1276 C CA . MET A 1 165 ? 10.704 -4.099 -12.075 1.00 96.69 165 MET A CA 1
ATOM 1277 C C . MET A 1 165 ? 9.192 -3.873 -12.207 1.00 96.69 165 MET A C 1
ATOM 1279 O O . MET A 1 165 ? 8.439 -4.835 -12.359 1.00 96.69 165 MET A O 1
ATOM 1283 N N . GLY A 1 166 ? 8.739 -2.618 -12.157 1.00 96.25 166 GLY A N 1
ATOM 1284 C CA . GLY A 1 166 ? 7.325 -2.246 -12.290 1.00 96.25 166 GLY A CA 1
ATOM 1285 C C . GLY A 1 166 ? 6.932 -1.753 -13.681 1.00 96.25 166 GLY A C 1
ATOM 1286 O O . GLY A 1 166 ? 5.770 -1.864 -14.070 1.00 96.25 166 GLY A O 1
ATOM 1287 N N . PHE A 1 167 ? 7.886 -1.211 -14.432 1.00 95.12 167 PHE A N 1
ATOM 1288 C CA . PHE A 1 167 ? 7.660 -0.515 -15.698 1.00 95.12 167 PHE A CA 1
ATOM 1289 C C . PHE A 1 167 ? 8.752 -0.893 -16.713 1.00 95.12 167 PHE A C 1
ATOM 1291 O O . PHE A 1 167 ? 9.554 -0.045 -17.105 1.00 95.12 167 PHE A O 1
ATOM 1298 N N . PRO A 1 168 ? 8.831 -2.176 -17.121 1.00 93.31 168 PRO A N 1
ATOM 1299 C CA . PRO A 1 168 ? 9.948 -2.682 -17.917 1.00 93.31 168 PRO A CA 1
ATOM 1300 C C . PRO A 1 168 ? 10.033 -2.078 -19.323 1.00 93.31 168 PRO A C 1
ATOM 1302 O O . PRO A 1 168 ? 11.125 -1.982 -19.874 1.00 93.31 168 PRO A O 1
ATOM 1305 N N . GLY A 1 169 ? 8.900 -1.693 -19.923 1.00 87.75 169 GLY A N 1
ATOM 1306 C CA . GLY A 1 169 ? 8.855 -1.079 -21.257 1.00 87.75 169 GLY A CA 1
ATOM 1307 C C . GLY A 1 169 ? 9.472 -1.928 -22.380 1.00 87.75 169 GLY A C 1
ATOM 1308 O O . GLY A 1 169 ? 9.814 -1.385 -23.431 1.00 87.75 169 GLY A O 1
ATOM 1309 N N . SER A 1 170 ? 9.645 -3.236 -22.162 1.00 87.31 170 SER A N 1
ATOM 1310 C CA . SER A 1 170 ? 10.281 -4.138 -23.123 1.00 87.31 170 SER A CA 1
ATOM 1311 C C . SER A 1 170 ? 9.330 -4.468 -24.271 1.00 87.31 170 SER A C 1
ATOM 1313 O O . SER A 1 170 ? 8.132 -4.662 -24.071 1.00 87.31 170 SER A O 1
ATOM 1315 N N . ARG A 1 171 ? 9.878 -4.575 -25.485 1.00 86.69 171 ARG A N 1
ATOM 1316 C CA . ARG A 1 171 ? 9.134 -5.034 -26.669 1.00 86.69 171 ARG A CA 1
ATOM 1317 C C . ARG A 1 171 ? 8.857 -6.537 -26.642 1.00 86.69 171 ARG A C 1
ATOM 1319 O O . ARG A 1 171 ? 7.937 -6.981 -27.318 1.00 86.69 171 ARG A O 1
ATOM 1326 N N . ASP A 1 172 ? 9.622 -7.283 -25.849 1.00 86.88 172 ASP A N 1
ATOM 1327 C CA . ASP A 1 172 ? 9.466 -8.732 -25.695 1.00 86.88 172 ASP A CA 1
ATOM 1328 C C . ASP A 1 172 ? 8.325 -9.092 -24.732 1.00 86.88 172 ASP A C 1
ATOM 1330 O O . ASP A 1 172 ? 7.916 -10.249 -24.647 1.00 86.88 172 ASP A O 1
ATOM 1334 N N . LEU A 1 173 ? 7.792 -8.101 -24.007 1.00 85.06 173 LEU A N 1
ATOM 1335 C CA . LEU A 1 173 ? 6.637 -8.269 -23.137 1.00 85.06 173 LEU A CA 1
ATOM 1336 C C . LEU A 1 173 ? 5.354 -7.814 -23.847 1.00 85.06 173 LEU A C 1
ATOM 1338 O O . LEU A 1 173 ? 5.350 -6.790 -24.539 1.00 85.06 173 LEU A O 1
ATOM 1342 N N . PRO A 1 174 ? 4.224 -8.517 -23.640 1.00 87.06 174 PRO A N 1
ATOM 1343 C CA . PRO A 1 174 ? 2.923 -8.022 -24.062 1.00 87.06 174 PRO A CA 1
ATOM 1344 C C . PRO A 1 174 ? 2.667 -6.618 -23.504 1.00 87.06 174 PRO A C 1
ATOM 1346 O O . PRO A 1 174 ? 2.994 -6.332 -22.354 1.00 87.06 174 PRO A O 1
ATOM 1349 N N . VAL A 1 175 ? 1.989 -5.757 -24.268 1.00 84.19 175 VAL A N 1
ATOM 1350 C CA . VAL A 1 175 ? 1.658 -4.380 -23.835 1.00 84.19 175 VAL A CA 1
ATOM 1351 C C . VAL A 1 175 ? 0.920 -4.358 -22.488 1.00 84.19 175 VAL A C 1
ATOM 1353 O O . VAL A 1 175 ? 1.118 -3.452 -21.679 1.00 84.19 175 VAL A O 1
ATOM 1356 N N . THR A 1 176 ? 0.117 -5.386 -22.205 1.00 83.81 176 THR A N 1
ATOM 1357 C CA . THR A 1 176 ? -0.595 -5.568 -20.929 1.00 83.81 176 THR A CA 1
ATOM 1358 C C . THR A 1 176 ? 0.329 -5.782 -19.724 1.00 83.81 176 THR A C 1
ATOM 1360 O O . THR A 1 176 ? -0.115 -5.615 -18.591 1.00 83.81 176 THR A O 1
ATOM 1363 N N . GLN A 1 177 ? 1.603 -6.107 -19.948 1.00 86.31 177 GLN A N 1
ATOM 1364 C CA . GLN A 1 177 ? 2.631 -6.354 -18.932 1.00 86.31 177 GLN A CA 1
ATOM 1365 C C . GLN A 1 177 ? 3.662 -5.218 -18.829 1.00 86.31 177 GLN A C 1
ATOM 1367 O O . GLN A 1 177 ? 4.619 -5.328 -18.073 1.00 86.31 177 GLN A O 1
ATOM 1372 N N . ASN A 1 178 ? 3.471 -4.096 -19.531 1.00 87.31 178 ASN A N 1
ATOM 1373 C CA . ASN A 1 178 ? 4.388 -2.951 -19.434 1.00 87.31 178 ASN A CA 1
ATOM 1374 C C . ASN A 1 178 ? 4.125 -2.036 -18.228 1.00 87.31 178 ASN A C 1
ATOM 1376 O O . ASN A 1 178 ? 4.964 -1.204 -17.898 1.00 87.31 178 ASN A O 1
ATOM 1380 N N . ASN A 1 179 ? 2.979 -2.197 -17.564 1.00 91.44 179 ASN A N 1
ATOM 1381 C CA . ASN A 1 179 ? 2.474 -1.308 -16.515 1.00 91.44 179 ASN A CA 1
ATOM 1382 C C . ASN A 1 179 ? 2.246 -2.051 -15.186 1.00 91.44 179 ASN A C 1
ATOM 1384 O O . ASN A 1 179 ? 1.229 -1.869 -14.519 1.00 91.44 179 ASN A O 1
ATOM 1388 N N . LEU A 1 180 ? 3.171 -2.930 -14.808 1.00 95.19 180 LEU A N 1
ATOM 1389 C CA . LEU A 1 180 ? 3.013 -3.844 -13.673 1.00 95.19 180 LEU A CA 1
ATOM 1390 C C . LEU A 1 180 ? 2.870 -3.118 -12.338 1.00 95.19 180 LEU A C 1
ATOM 1392 O O . LEU A 1 180 ? 2.027 -3.506 -11.538 1.00 95.19 180 LEU A O 1
ATOM 1396 N N . GLY A 1 181 ? 3.611 -2.027 -12.130 1.00 95.56 181 GLY A N 1
ATOM 1397 C CA . GLY A 1 181 ? 3.478 -1.207 -10.926 1.00 95.56 181 GLY A CA 1
ATOM 1398 C C . GLY A 1 181 ? 2.061 -0.645 -10.754 1.00 95.56 181 GLY A C 1
ATOM 1399 O O . GLY A 1 181 ? 1.579 -0.521 -9.635 1.00 95.56 181 GLY A O 1
ATOM 1400 N N . PHE A 1 182 ? 1.339 -0.380 -11.848 1.00 93.81 182 PHE A N 1
ATOM 1401 C CA . PHE A 1 182 ? -0.074 0.006 -11.785 1.00 93.81 182 PHE A CA 1
ATOM 1402 C C . PHE A 1 182 ? -1.005 -1.167 -11.476 1.00 93.81 182 PHE A C 1
ATOM 1404 O O . PHE A 1 182 ? -2.004 -0.982 -10.785 1.00 93.81 182 PHE A O 1
ATOM 1411 N N . LEU A 1 183 ? -0.677 -2.370 -11.948 1.00 95.38 183 LEU A N 1
ATOM 1412 C CA . LEU A 1 183 ? -1.418 -3.580 -11.592 1.00 95.38 183 LEU A CA 1
ATOM 1413 C C . LEU A 1 183 ? -1.219 -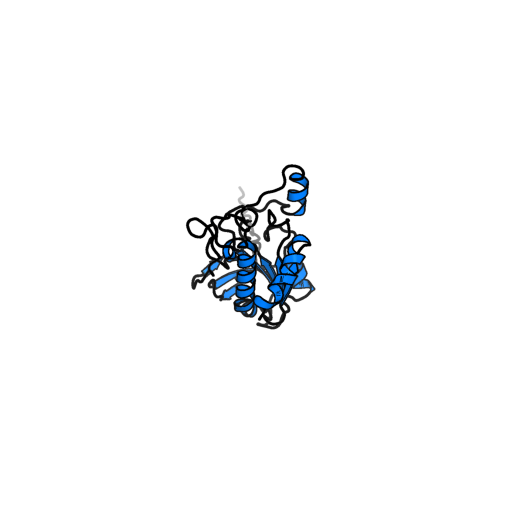3.942 -10.112 1.00 95.38 183 LEU A C 1
ATOM 1415 O O . LEU A 1 183 ? -2.157 -4.415 -9.476 1.00 95.38 183 LEU A O 1
ATOM 1419 N N . ASP A 1 184 ? -0.041 -3.664 -9.543 1.00 98.00 184 ASP A N 1
ATOM 1420 C CA . ASP A 1 184 ? 0.220 -3.806 -8.102 1.00 98.00 184 ASP A CA 1
ATOM 1421 C C . ASP A 1 184 ? -0.691 -2.877 -7.293 1.00 98.00 184 ASP A C 1
ATOM 1423 O O . ASP A 1 184 ? -1.346 -3.312 -6.346 1.00 98.00 184 ASP A O 1
ATOM 1427 N N . GLN A 1 185 ? -0.792 -1.610 -7.707 1.00 96.38 185 GLN A N 1
ATOM 1428 C CA . GLN A 1 185 ? -1.674 -0.625 -7.075 1.00 96.38 185 GLN A CA 1
ATOM 1429 C C . GLN A 1 185 ? -3.149 -1.027 -7.188 1.00 96.38 185 GLN A C 1
ATOM 1431 O O . GLN A 1 185 ? -3.888 -0.945 -6.207 1.00 96.38 185 GLN A O 1
ATOM 1436 N N . GLU A 1 186 ? -3.583 -1.499 -8.360 1.00 95.56 186 GLU A N 1
ATOM 1437 C CA . GLU A 1 186 ? -4.944 -1.999 -8.564 1.00 95.56 186 GLU A CA 1
ATOM 1438 C C . GLU A 1 186 ? -5.247 -3.194 -7.651 1.00 95.56 186 GLU A C 1
ATOM 1440 O O . GLU A 1 186 ? -6.286 -3.215 -6.986 1.00 95.56 186 GLU A O 1
ATOM 1445 N N . LEU A 1 187 ? -4.345 -4.177 -7.582 1.00 97.88 187 LEU A N 1
ATOM 1446 C CA . LEU A 1 187 ? -4.520 -5.343 -6.724 1.00 97.88 187 LEU A CA 1
ATOM 1447 C C . LEU A 1 187 ? -4.572 -4.951 -5.243 1.00 97.88 187 LEU A C 1
ATOM 1449 O O . LEU A 1 187 ? -5.424 -5.456 -4.512 1.00 97.88 187 LEU A O 1
ATOM 1453 N N . ALA A 1 188 ? -3.729 -4.019 -4.803 1.00 98.31 188 ALA A N 1
ATOM 1454 C CA . ALA A 1 188 ? -3.764 -3.523 -3.434 1.00 98.31 188 ALA A CA 1
ATOM 1455 C C . ALA A 1 188 ? -5.089 -2.805 -3.114 1.00 98.31 188 ALA A C 1
ATOM 1457 O O . ALA A 1 188 ? -5.657 -3.010 -2.043 1.00 98.31 188 ALA A O 1
ATOM 1458 N N . LEU A 1 189 ? -5.648 -2.027 -4.050 1.00 97.62 189 LEU A N 1
ATOM 1459 C CA . LEU A 1 189 ? -6.978 -1.423 -3.886 1.00 97.62 189 LEU A CA 1
ATOM 1460 C C . LEU A 1 189 ? -8.086 -2.478 -3.804 1.00 97.62 189 LEU A C 1
ATOM 1462 O O . LEU A 1 189 ? -8.995 -2.343 -2.982 1.00 97.62 189 LEU A O 1
ATOM 1466 N N . ARG A 1 190 ? -8.003 -3.552 -4.600 1.00 97.75 190 ARG A N 1
ATOM 1467 C CA . ARG A 1 190 ? -8.928 -4.693 -4.492 1.00 97.75 190 ARG A CA 1
ATOM 1468 C C . ARG A 1 190 ? -8.812 -5.368 -3.127 1.00 97.75 190 ARG A C 1
ATOM 1470 O O . ARG A 1 190 ? -9.840 -5.643 -2.510 1.00 97.75 190 ARG A O 1
ATOM 1477 N N . TRP A 1 191 ? -7.591 -5.563 -2.626 1.00 98.56 191 TRP A N 1
ATOM 1478 C CA . TRP A 1 191 ? -7.355 -6.091 -1.283 1.00 98.56 191 TRP A CA 1
ATOM 1479 C C . TRP A 1 191 ? -7.983 -5.192 -0.212 1.00 98.56 191 TRP A C 1
ATOM 1481 O O . TRP A 1 191 ? -8.703 -5.687 0.654 1.00 98.56 191 TRP A O 1
ATOM 1491 N N . VAL A 1 192 ? -7.791 -3.869 -0.303 1.00 98.25 192 VAL A N 1
ATOM 1492 C CA . VAL A 1 192 ? -8.411 -2.891 0.608 1.00 98.25 192 VAL A CA 1
ATOM 1493 C C . VAL A 1 192 ? -9.933 -3.005 0.545 1.00 98.25 192 VAL A C 1
ATOM 1495 O O . VAL A 1 192 ? -10.575 -3.169 1.578 1.00 98.25 192 VAL A O 1
ATOM 1498 N N . LYS A 1 193 ? -10.531 -3.001 -0.649 1.00 96.31 193 LYS A N 1
ATOM 1499 C CA . LYS A 1 193 ? -11.987 -3.118 -0.823 1.00 96.31 193 LYS A CA 1
ATOM 1500 C C . LYS A 1 193 ? -12.557 -4.397 -0.198 1.00 96.31 193 LYS A C 1
ATOM 1502 O O . LYS A 1 193 ? -13.643 -4.354 0.373 1.00 96.31 193 LYS A O 1
ATOM 1507 N N . GLN A 1 194 ? -11.831 -5.511 -0.284 1.00 97.19 194 GLN A N 1
ATOM 1508 C CA . GLN A 1 194 ? -12.250 -6.803 0.267 1.00 97.19 194 GLN A CA 1
ATOM 1509 C C . GLN A 1 194 ? -12.081 -6.898 1.789 1.00 97.19 194 GLN A C 1
ATOM 1511 O O . GLN A 1 194 ? -12.908 -7.520 2.451 1.00 97.19 194 GLN A O 1
ATOM 1516 N N . ASN A 1 195 ? -11.037 -6.283 2.354 1.00 97.94 195 ASN A N 1
ATOM 1517 C CA . ASN A 1 195 ? -10.611 -6.566 3.727 1.00 97.94 195 ASN A CA 1
ATOM 1518 C C . ASN A 1 195 ? -10.802 -5.405 4.709 1.00 97.94 195 ASN A C 1
ATOM 1520 O O . ASN A 1 195 ? -10.933 -5.648 5.908 1.00 97.94 195 ASN A O 1
ATOM 1524 N N . ILE A 1 196 ? -10.853 -4.148 4.249 1.00 97.31 196 ILE A N 1
ATOM 1525 C CA . ILE A 1 196 ? -10.766 -2.976 5.140 1.00 97.31 196 ILE A CA 1
ATOM 1526 C C . ILE A 1 196 ? -11.926 -2.870 6.137 1.00 97.31 196 ILE A C 1
ATOM 1528 O O . ILE A 1 196 ? -11.770 -2.284 7.210 1.00 97.31 196 ILE A O 1
ATOM 1532 N N . VAL A 1 197 ? -13.066 -3.495 5.820 1.00 96.12 197 VAL A N 1
ATOM 1533 C CA . VAL A 1 197 ? -14.221 -3.601 6.720 1.00 96.12 197 VAL A CA 1
ATOM 1534 C C . VAL A 1 197 ? -13.847 -4.225 8.063 1.00 96.12 197 VAL A C 1
ATOM 1536 O O . VAL A 1 197 ? -14.273 -3.719 9.103 1.00 96.12 197 VAL A O 1
ATOM 1539 N N . GLN A 1 198 ? -12.970 -5.233 8.050 1.00 95.06 198 GLN A N 1
ATOM 1540 C CA . GLN A 1 198 ? -12.522 -5.956 9.243 1.00 95.06 198 GLN A CA 1
ATOM 1541 C C . GLN A 1 198 ? -11.638 -5.099 10.152 1.00 95.06 198 GLN A C 1
ATOM 1543 O O . GLN A 1 198 ? -11.563 -5.332 11.353 1.00 95.06 198 GLN A O 1
ATOM 1548 N N . PHE A 1 199 ? -11.040 -4.049 9.592 1.00 95.12 199 PHE A N 1
ATOM 1549 C CA . PHE A 1 199 ? -10.265 -3.049 10.319 1.00 95.12 199 PHE A CA 1
ATOM 1550 C C . PHE A 1 199 ? -11.116 -1.835 10.718 1.00 95.12 199 PHE A C 1
ATOM 1552 O O . PHE A 1 199 ? -10.575 -0.825 11.141 1.00 95.12 199 PHE A O 1
ATOM 1559 N N . GLY A 1 200 ? -12.444 -1.860 10.550 1.00 93.56 200 GLY A N 1
ATOM 1560 C CA . GLY A 1 200 ? -13.308 -0.716 10.874 1.00 93.56 200 GLY A CA 1
ATOM 1561 C C . GLY A 1 200 ? -13.490 0.317 9.758 1.00 93.56 200 GLY A C 1
ATOM 1562 O O . GLY A 1 200 ? -14.268 1.261 9.932 1.00 93.56 200 GLY A O 1
ATOM 1563 N N . GLY A 1 201 ? -12.829 0.141 8.612 1.00 96.06 201 GLY A N 1
ATOM 1564 C CA . GLY A 1 201 ? -12.972 1.006 7.442 1.00 96.06 201 GLY A CA 1
ATOM 1565 C C . GLY A 1 201 ? -14.257 0.738 6.658 1.00 96.06 201 GLY A C 1
ATOM 1566 O O . GLY A 1 201 ? -14.754 -0.379 6.618 1.00 96.06 201 GLY A O 1
ATOM 1567 N N . ASP A 1 202 ? -14.808 1.757 6.016 1.00 95.00 202 ASP A N 1
ATOM 1568 C CA . ASP A 1 202 ? -15.942 1.648 5.104 1.00 95.00 202 ASP A CA 1
ATOM 1569 C C . ASP A 1 202 ? -15.410 1.516 3.662 1.00 95.00 202 ASP A C 1
ATOM 1571 O O . ASP A 1 202 ? -14.883 2.495 3.119 1.00 95.00 202 ASP A O 1
ATOM 1575 N N . PRO A 1 203 ? -15.545 0.345 3.005 1.00 94.75 203 PRO A N 1
ATOM 1576 C CA . PRO A 1 203 ? -15.040 0.135 1.646 1.00 94.75 203 PRO A CA 1
ATOM 1577 C C . PRO A 1 203 ? -15.750 1.003 0.594 1.00 94.75 203 PRO A C 1
ATOM 1579 O O . PRO A 1 203 ? -15.283 1.088 -0.539 1.00 94.75 203 PRO A O 1
ATOM 1582 N N . LYS A 1 204 ? -16.863 1.666 0.945 1.00 94.06 204 LYS A N 1
ATOM 1583 C CA . LYS A 1 204 ? -17.567 2.622 0.077 1.00 94.06 204 LYS A CA 1
ATOM 1584 C C . LYS A 1 204 ? -17.064 4.061 0.237 1.00 94.06 204 LYS A C 1
ATOM 1586 O O . LYS A 1 204 ? -17.475 4.927 -0.529 1.00 94.06 204 LYS A O 1
ATOM 1591 N N . LYS A 1 205 ? -16.193 4.332 1.216 1.00 94.81 205 LYS A N 1
ATOM 1592 C CA . LYS A 1 205 ? -15.630 5.661 1.514 1.00 94.81 205 LYS A CA 1
ATOM 1593 C C . LYS A 1 205 ? -14.107 5.635 1.456 1.00 94.81 205 LYS A C 1
ATOM 1595 O O . LYS A 1 205 ? -13.430 5.997 2.419 1.00 94.81 205 LYS A O 1
ATOM 1600 N N . VAL A 1 206 ? -13.584 5.181 0.322 1.00 95.56 206 VAL A N 1
ATOM 1601 C CA . VAL A 1 206 ? -12.145 5.116 0.054 1.00 95.56 206 VAL A CA 1
ATOM 1602 C C . VAL A 1 206 ? -11.713 6.354 -0.727 1.00 95.56 206 VAL A C 1
ATOM 1604 O O . VAL A 1 206 ? -12.172 6.585 -1.844 1.00 95.56 206 VAL A O 1
ATOM 1607 N N . THR A 1 207 ? -10.796 7.124 -0.148 1.00 94.81 207 THR A N 1
ATOM 1608 C CA . THR A 1 207 ? -10.129 8.260 -0.787 1.00 94.81 207 THR A CA 1
ATOM 1609 C C . THR A 1 207 ? -8.699 7.869 -1.120 1.00 94.81 207 THR A C 1
ATOM 1611 O O . THR A 1 207 ? -7.925 7.515 -0.231 1.00 94.81 207 THR A O 1
ATOM 1614 N N . ILE A 1 208 ? -8.325 7.963 -2.394 1.00 93.38 208 ILE A N 1
ATOM 1615 C CA . ILE A 1 208 ? -6.944 7.737 -2.826 1.00 93.38 208 ILE A CA 1
ATOM 1616 C C . ILE A 1 208 ? -6.190 9.067 -2.780 1.00 93.38 208 ILE A C 1
ATOM 1618 O O . ILE A 1 208 ? -6.631 10.059 -3.357 1.00 93.38 208 ILE A O 1
ATOM 1622 N N . MET A 1 209 ? -5.045 9.077 -2.105 1.00 89.31 209 MET A N 1
ATOM 1623 C CA . MET A 1 209 ? -4.126 10.206 -2.027 1.00 89.31 209 MET A CA 1
ATOM 1624 C C . MET A 1 209 ? -2.769 9.808 -2.595 1.00 89.31 209 MET A C 1
ATOM 1626 O O . MET A 1 209 ? -2.273 8.707 -2.359 1.00 89.31 209 MET A O 1
ATOM 1630 N N . VAL A 1 210 ? -2.163 10.711 -3.361 1.00 82.25 210 VAL A N 1
ATOM 1631 C CA . VAL A 1 210 ? -0.888 10.449 -4.028 1.00 82.25 210 VAL A CA 1
ATOM 1632 C C . VAL A 1 210 ? 0.002 11.684 -4.042 1.00 82.25 210 VAL A C 1
ATOM 1634 O O . VAL A 1 210 ? -0.475 12.819 -3.994 1.00 82.25 210 VAL A O 1
ATOM 1637 N N . SER A 1 211 ? 1.310 11.466 -4.175 1.00 71.50 211 SER A N 1
ATOM 1638 C CA . SER A 1 211 ? 2.256 12.532 -4.522 1.00 71.50 211 SER A CA 1
ATOM 1639 C C . SER A 1 211 ? 2.214 12.852 -6.028 1.00 71.50 211 SER A C 1
ATOM 1641 O O . SER A 1 211 ? 1.795 12.023 -6.837 1.00 71.50 211 SER A O 1
ATOM 1643 N N . ARG A 1 212 ? 2.669 14.055 -6.421 1.00 63.44 212 ARG A N 1
ATOM 1644 C CA . ARG A 1 212 ? 2.508 14.664 -7.764 1.00 63.44 212 ARG A CA 1
ATOM 1645 C C . ARG A 1 212 ? 2.790 13.734 -8.958 1.00 63.44 212 ARG A C 1
ATOM 1647 O O . ARG A 1 212 ? 2.141 13.883 -9.985 1.00 63.44 212 ARG A O 1
ATOM 1654 N N . SER A 1 213 ? 3.717 12.781 -8.850 1.00 57.56 213 SER A N 1
ATOM 1655 C CA . SER A 1 213 ? 4.084 11.868 -9.950 1.00 57.56 213 SER A CA 1
ATOM 1656 C C . SER A 1 213 ? 2.989 10.864 -10.347 1.00 57.56 213 SER A C 1
ATOM 1658 O O . SER A 1 213 ? 3.028 10.330 -11.447 1.00 57.56 213 SER A O 1
ATOM 1660 N N . LEU A 1 214 ? 2.012 10.609 -9.474 1.00 56.88 214 LEU A N 1
ATOM 1661 C CA . LEU A 1 214 ? 0.952 9.609 -9.672 1.00 56.88 214 LEU A CA 1
ATOM 1662 C C . LEU A 1 214 ? -0.375 10.205 -10.168 1.00 56.88 214 LEU A C 1
ATOM 1664 O O . LEU A 1 214 ? -1.323 9.468 -10.438 1.00 56.88 214 LEU A O 1
ATOM 1668 N N . ILE A 1 215 ? -0.457 11.531 -10.317 1.00 58.97 215 ILE A N 1
ATOM 1669 C CA . ILE A 1 215 ? -1.701 12.222 -10.693 1.00 58.97 215 ILE A CA 1
ATOM 1670 C C . ILE A 1 215 ? -2.198 11.807 -12.089 1.00 58.97 215 ILE A C 1
ATOM 1672 O O . ILE A 1 215 ? -3.402 11.711 -12.309 1.00 58.97 215 ILE A O 1
ATOM 1676 N N . LEU A 1 216 ? -1.272 11.493 -13.006 1.00 54.06 216 LEU A N 1
ATOM 1677 C CA . LEU A 1 216 ? -1.584 11.043 -14.368 1.00 54.06 216 LEU A CA 1
ATOM 1678 C C . LEU A 1 216 ? -2.153 9.617 -14.414 1.00 54.06 216 LEU A C 1
ATOM 1680 O O . LEU A 1 216 ? -2.861 9.276 -15.355 1.00 54.06 216 LEU A O 1
ATOM 1684 N N . TRP A 1 217 ? -1.867 8.782 -13.411 1.00 58.75 217 TRP A N 1
ATOM 1685 C CA . TRP A 1 217 ? -2.462 7.447 -13.325 1.00 58.75 217 TRP A CA 1
ATOM 1686 C C . TRP A 1 217 ? -3.886 7.496 -12.773 1.00 58.75 217 TRP A C 1
ATOM 1688 O O . TRP A 1 217 ? -4.779 6.826 -13.299 1.00 58.75 217 TRP A O 1
ATOM 1698 N N . LEU A 1 218 ? -4.116 8.332 -11.752 1.00 56.66 218 LEU A N 1
ATOM 1699 C CA . LEU A 1 218 ? -5.441 8.483 -11.154 1.00 56.66 218 LEU A CA 1
ATOM 1700 C C . LEU A 1 218 ? -6.484 8.888 -12.196 1.00 56.66 218 LEU A C 1
ATOM 1702 O O . LEU A 1 218 ? -7.578 8.339 -12.182 1.00 56.66 218 LEU A O 1
ATOM 1706 N N . SER A 1 219 ? -6.153 9.771 -13.140 1.00 56.75 219 SER A N 1
ATOM 1707 C CA . SER A 1 219 ? -7.097 10.174 -14.189 1.00 56.75 219 SER A CA 1
ATOM 1708 C C . SER A 1 219 ? -7.445 9.052 -15.178 1.00 56.75 219 SER A C 1
ATOM 1710 O O . SER A 1 219 ? -8.538 9.068 -15.740 1.00 56.75 219 SER A O 1
ATOM 1712 N N . ALA A 1 220 ? -6.568 8.062 -15.373 1.00 52.78 220 ALA A N 1
ATOM 1713 C CA . ALA A 1 220 ? -6.745 7.015 -16.381 1.00 52.78 220 ALA A CA 1
ATOM 1714 C C . ALA A 1 220 ? -7.481 5.759 -15.868 1.00 52.78 220 ALA A C 1
ATOM 1716 O O . ALA A 1 220 ? -8.130 5.072 -16.655 1.00 52.78 220 ALA A O 1
ATOM 1717 N N . GLN A 1 221 ? -7.382 5.431 -14.572 1.00 54.56 221 GLN A N 1
ATOM 1718 C CA . GLN A 1 221 ? -7.809 4.122 -14.037 1.00 54.56 221 GLN A CA 1
ATOM 1719 C C . GLN A 1 221 ? -8.809 4.188 -12.866 1.00 54.56 221 GLN A C 1
ATOM 1721 O O . GLN A 1 221 ? -9.344 3.144 -12.481 1.00 54.56 221 GLN A O 1
ATOM 1726 N N . PHE A 1 222 ? -9.149 5.379 -12.339 1.00 51.16 222 PHE A N 1
ATOM 1727 C CA . PHE A 1 222 ? -10.075 5.536 -11.193 1.00 51.16 222 PHE A CA 1
ATOM 1728 C C . PHE A 1 222 ? -11.409 4.786 -11.364 1.00 51.16 222 PHE A C 1
ATOM 1730 O O . PHE A 1 222 ? -12.012 4.327 -10.398 1.00 51.16 222 PHE A O 1
ATOM 1737 N N . VAL A 1 223 ? -11.867 4.629 -12.610 1.00 47.31 223 VAL A N 1
ATOM 1738 C CA . VAL A 1 223 ? -13.164 4.026 -12.942 1.00 47.31 223 VAL A CA 1
ATOM 1739 C C . VAL A 1 223 ? -13.168 2.491 -12.820 1.00 47.31 223 VAL A C 1
ATOM 1741 O O . VAL A 1 223 ? -14.243 1.915 -12.652 1.00 47.31 223 VAL A O 1
ATOM 1744 N N . ARG A 1 224 ? -12.011 1.809 -12.883 1.00 52.59 224 ARG A N 1
ATOM 1745 C CA . ARG A 1 224 ? -11.943 0.331 -12.897 1.00 52.59 224 ARG A CA 1
ATOM 1746 C C . ARG A 1 224 ? -11.732 -0.312 -11.528 1.00 52.59 224 ARG A C 1
ATOM 1748 O O . ARG A 1 224 ? -12.354 -1.331 -11.263 1.00 52.59 224 ARG A O 1
ATOM 1755 N N . ALA A 1 225 ? -10.899 0.268 -10.664 1.00 49.62 225 ALA A N 1
ATOM 1756 C CA . ALA A 1 225 ? -10.520 -0.369 -9.395 1.00 49.62 225 ALA A CA 1
ATOM 1757 C C . ALA A 1 225 ? -11.553 -0.186 -8.262 1.00 49.62 225 ALA A C 1
ATOM 1759 O O . ALA A 1 225 ? -11.565 -0.961 -7.307 1.00 49.62 225 ALA A O 1
ATOM 1760 N N . ILE A 1 226 ? -12.407 0.844 -8.350 1.00 49.00 226 ILE A N 1
ATOM 1761 C CA . ILE A 1 226 ? -13.350 1.219 -7.279 1.00 49.00 226 ILE A CA 1
ATOM 1762 C C . ILE A 1 226 ? -14.781 0.717 -7.556 1.00 49.00 226 ILE A C 1
ATOM 1764 O O . ILE A 1 226 ? -15.542 0.518 -6.604 1.00 49.00 226 ILE A O 1
ATOM 1768 N N . LYS A 1 227 ? -15.143 0.424 -8.817 1.00 45.62 227 LYS A N 1
ATOM 1769 C CA . LYS A 1 227 ? -16.396 -0.289 -9.146 1.00 45.62 227 LYS A CA 1
ATOM 1770 C C . LYS A 1 227 ? -16.370 -1.717 -8.618 1.00 45.62 227 LYS A C 1
ATOM 1772 O O . LYS A 1 227 ? -17.382 -2.117 -8.004 1.00 45.62 227 LYS A O 1
#

Solvent-accessible surface area (backbone atoms only — not comparable to full-atom values): 12217 Å² total; per-residue (Å²): 139,86,84,84,86,80,82,81,82,76,82,76,77,79,74,78,79,67,68,72,46,74,44,73,43,66,56,10,33,33,35,25,44,61,56,96,60,26,33,33,33,20,32,40,54,50,33,49,61,46,47,78,91,37,41,72,43,72,67,45,76,33,73,40,85,52,81,43,80,10,73,52,66,44,38,24,31,53,64,54,72,57,79,95,48,33,68,63,52,37,56,75,45,36,50,64,66,53,98,42,70,28,64,63,17,46,23,30,32,40,21,23,34,52,90,55,60,69,48,69,20,46,26,41,38,37,44,60,37,48,77,60,19,30,46,37,43,55,25,72,85,64,60,33,57,67,56,7,54,76,68,62,23,26,27,34,33,36,36,46,46,17,31,64,68,8,45,54,71,51,85,92,46,59,79,90,43,33,50,27,24,57,45,34,48,42,51,47,46,45,48,43,53,75,35,32,34,70,66,10,16,21,62,90,41,68,44,83,46,66,36,83,67,46,56,73,53,52,77,74,47,60,76,70,61,74,111

Organism: NCBI:txid2733690

pLDDT: mean 87.5, std 16.44, range [38.69, 98.75]

Nearest PDB structures (foldseek):
  2xuj-assembly1_B  TM=8.512E-01  e=4.385E-23  Mus musculus
  4b80-assembly1_A  TM=8.585E-01  e=6.027E-23  Mus musculus
  4b84-assembly1_B  TM=8.758E-01  e=1.668E-22  Mus musculus
  2whp-assembly2_B  TM=8.782E-01  e=3.152E-22  Mus musculus
  1maa-assembly2_D  TM=8.443E-01  e=5.243E-22  Mus musculus

Radius of gyration: 20.68 Å; Cα contacts (8 Å, |Δi|>4): 489; chains: 1; bounding box: 48×34×91 Å

InterPro domains:
  IPR002018 Carboxylesterase, type B [PF00135] (21-209)
  IPR019819 Carboxylesterase type B, conserved site [PS00941] (103-113)
  IPR029058 Alpha/Beta hydrolase fold [G3DSA:3.40.50.1820] (14-211)
  IPR029058 Alpha/Beta hydrolase fold [SSF53474] (20-209)
  IPR050309 Type-B Carboxylesterase/Lipase [PTHR11559] (11-209)

Sequence (227 aa):
MQFLHLLLYSLFAQVSEQSPVVVTTTSGQLHGTELNGVTSFKGVRFAEAPVLDFRWRPPVPFVSTGVHSATILGPACVQQFPFAMREITQFLYNSPAPASENEDCLFLNIWVPSKSKIGKKPVVVWFHGGGFSYGTASVPRFDGTSLAANQNIVVVTINYRTNIMGFPGSRDLPVTQNNLGFLDQELALRWVKQNIVQFGGDPKKVTIMVSRSLILWLSAQFVRAIK